Protein AF-A0A7S1NVX7-F1 (afdb_monomer_lite)

Structure (mmCIF, N/CA/C/O backbone):
data_AF-A0A7S1NVX7-F1
#
_entry.id   AF-A0A7S1NVX7-F1
#
loop_
_atom_site.group_PDB
_atom_site.id
_atom_site.type_symbol
_atom_site.label_atom_id
_atom_site.label_alt_id
_atom_site.label_comp_id
_atom_site.label_asym_id
_atom_site.label_entity_id
_atom_site.label_seq_id
_atom_site.pdbx_PDB_ins_code
_atom_site.Cartn_x
_atom_site.Cartn_y
_atom_site.Cartn_z
_atom_site.occupancy
_atom_site.B_iso_or_equiv
_atom_site.auth_seq_id
_atom_site.auth_comp_id
_atom_site.auth_asym_id
_atom_site.auth_atom_id
_atom_site.pdbx_PDB_model_num
ATOM 1 N N . PHE A 1 1 ? 73.538 -2.029 -28.242 1.00 39.50 1 PHE A N 1
ATOM 2 C CA . PHE A 1 1 ? 72.333 -2.112 -29.092 1.00 39.50 1 PHE A CA 1
ATOM 3 C C . PHE A 1 1 ? 71.232 -2.826 -28.317 1.00 39.50 1 PHE A C 1
ATOM 5 O O . PHE A 1 1 ? 71.130 -4.040 -28.372 1.00 39.50 1 PHE A O 1
ATOM 12 N N . PHE A 1 2 ? 70.475 -2.086 -27.506 1.00 36.28 2 PHE A N 1
ATOM 13 C CA . PHE A 1 2 ? 69.434 -2.628 -26.628 1.00 36.28 2 PHE A CA 1
ATOM 14 C C . PHE A 1 2 ? 68.197 -1.746 -26.801 1.00 36.28 2 PHE A C 1
ATOM 16 O O . PHE A 1 2 ? 68.213 -0.608 -26.344 1.00 36.28 2 PHE A O 1
ATOM 23 N N . ARG A 1 3 ? 67.194 -2.229 -27.544 1.00 43.47 3 ARG A N 1
ATOM 24 C CA . ARG A 1 3 ? 65.772 -1.816 -27.527 1.00 43.47 3 ARG A CA 1
ATOM 25 C C . ARG A 1 3 ? 65.090 -2.361 -28.779 1.00 43.47 3 ARG A C 1
ATOM 27 O O . ARG A 1 3 ? 65.251 -1.773 -29.836 1.00 43.47 3 ARG A O 1
ATOM 34 N N . MET A 1 4 ? 64.343 -3.457 -28.641 1.00 41.34 4 MET A N 1
ATOM 35 C CA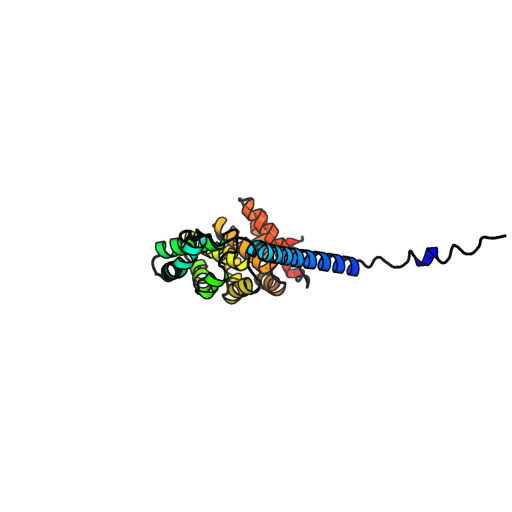 . MET A 1 4 ? 63.265 -3.880 -29.559 1.00 41.34 4 MET A CA 1
ATOM 36 C C . MET A 1 4 ? 62.444 -5.030 -28.932 1.00 41.34 4 MET A C 1
ATOM 38 O O . MET A 1 4 ? 62.220 -6.057 -29.551 1.00 41.34 4 MET A O 1
ATOM 42 N N . TYR A 1 5 ? 62.001 -4.873 -27.679 1.00 39.38 5 TYR A N 1
ATOM 43 C CA . TYR A 1 5 ? 61.084 -5.821 -27.017 1.00 39.38 5 TYR A CA 1
ATOM 44 C C . TYR A 1 5 ? 60.080 -5.098 -26.105 1.00 39.38 5 TYR A C 1
ATOM 46 O O . TYR A 1 5 ? 59.927 -5.444 -24.943 1.00 39.38 5 TYR A O 1
ATOM 54 N N . ASP A 1 6 ? 59.413 -4.044 -26.591 1.00 49.97 6 ASP A N 1
ATOM 55 C CA . ASP A 1 6 ? 58.436 -3.324 -25.749 1.00 49.97 6 ASP A CA 1
ATOM 56 C C . ASP A 1 6 ? 57.267 -2.695 -26.532 1.00 49.97 6 ASP A C 1
ATOM 58 O O . ASP A 1 6 ? 56.892 -1.541 -26.329 1.00 49.97 6 ASP A O 1
ATOM 62 N N . CYS A 1 7 ? 56.691 -3.437 -27.486 1.00 45.47 7 CYS A N 1
ATOM 63 C CA . CYS A 1 7 ? 55.489 -2.978 -28.204 1.00 45.47 7 CYS A CA 1
ATOM 64 C C . CYS A 1 7 ? 54.356 -4.022 -28.287 1.00 45.47 7 CYS A C 1
ATOM 66 O O . CYS A 1 7 ? 53.190 -3.647 -28.417 1.00 45.47 7 CYS A O 1
ATOM 68 N N . GLN A 1 8 ? 54.642 -5.324 -28.145 1.00 42.75 8 GLN A N 1
ATOM 69 C CA . GLN A 1 8 ? 53.600 -6.364 -28.188 1.00 42.75 8 GLN A CA 1
ATOM 70 C C . GLN A 1 8 ? 52.914 -6.627 -26.837 1.00 42.75 8 GLN A C 1
ATOM 72 O O . GLN A 1 8 ? 51.718 -6.923 -26.837 1.00 42.75 8 GLN A O 1
ATOM 77 N N . ASP A 1 9 ? 53.586 -6.421 -25.700 1.00 40.38 9 ASP A N 1
ATOM 78 C CA . ASP A 1 9 ? 52.966 -6.634 -24.381 1.00 40.38 9 ASP A CA 1
ATOM 79 C C . ASP A 1 9 ? 52.052 -5.482 -23.940 1.00 40.38 9 ASP A C 1
ATOM 81 O O . ASP A 1 9 ? 51.013 -5.714 -23.320 1.00 40.38 9 ASP A O 1
ATOM 85 N N . ARG A 1 10 ? 52.313 -4.246 -24.387 1.00 41.75 10 ARG A N 1
ATOM 86 C CA . ARG A 1 10 ? 51.413 -3.107 -24.117 1.00 41.75 10 ARG A CA 1
ATOM 87 C C . ARG A 1 10 ? 50.079 -3.191 -24.865 1.00 41.75 10 ARG A C 1
ATOM 89 O O . ARG A 1 10 ? 49.091 -2.604 -24.433 1.00 41.75 10 ARG A O 1
ATOM 96 N N . ARG A 1 11 ? 50.016 -3.947 -25.970 1.00 40.94 11 ARG A N 1
ATOM 97 C CA . ARG A 1 11 ? 48.783 -4.143 -26.757 1.00 40.94 11 ARG A CA 1
ATOM 98 C C . ARG A 1 11 ? 47.855 -5.220 -26.194 1.00 40.94 11 ARG A C 1
ATOM 100 O O . ARG A 1 11 ? 46.673 -5.209 -26.530 1.00 40.94 11 ARG A O 1
ATOM 107 N N . LYS A 1 12 ? 48.349 -6.114 -25.329 1.00 41.06 12 LYS A N 1
ATOM 108 C CA . LYS A 1 12 ? 47.518 -7.127 -24.653 1.00 41.06 12 LYS A CA 1
ATOM 109 C C . LYS A 1 12 ? 46.834 -6.593 -23.390 1.00 41.06 12 LYS A C 1
ATOM 111 O O . LYS A 1 12 ? 45.766 -7.082 -23.045 1.00 41.06 12 LYS A O 1
ATOM 116 N N . GLN A 1 13 ? 47.368 -5.540 -22.766 1.00 41.28 13 GLN A N 1
ATOM 117 C CA . GLN A 1 13 ? 46.755 -4.908 -21.586 1.00 41.28 13 GLN A CA 1
ATOM 118 C C . GLN A 1 13 ? 45.571 -3.977 -21.892 1.00 41.28 13 GLN A C 1
ATOM 120 O O . GLN A 1 13 ? 44.773 -3.708 -21.004 1.00 41.28 13 GLN A O 1
ATOM 125 N N . PHE A 1 14 ? 45.402 -3.530 -23.140 1.00 38.44 14 PHE A N 1
ATOM 126 C CA . PHE A 1 14 ? 44.298 -2.637 -23.532 1.00 38.44 14 PHE A CA 1
ATOM 127 C C . PHE A 1 14 ? 43.100 -3.350 -24.184 1.00 38.44 14 PHE A C 1
ATOM 129 O O . PHE A 1 14 ? 42.161 -2.694 -24.629 1.00 38.44 14 PHE A O 1
ATOM 136 N N . LYS A 1 15 ? 43.117 -4.689 -24.259 1.00 42.88 15 LYS A N 1
ATOM 137 C CA . LYS A 1 15 ? 42.098 -5.497 -24.954 1.00 42.88 15 LYS A CA 1
ATOM 138 C C . LYS A 1 15 ? 41.382 -6.533 -24.073 1.00 42.88 15 LYS A C 1
ATOM 140 O O . LYS A 1 15 ? 40.829 -7.487 -24.608 1.00 42.88 15 LYS A O 1
ATOM 145 N N . SER A 1 16 ? 41.307 -6.339 -22.755 1.00 46.06 16 SER A N 1
ATOM 146 C CA . SER A 1 16 ? 40.202 -6.932 -21.985 1.00 46.06 16 SER A CA 1
ATOM 147 C C . SER A 1 16 ? 39.094 -5.891 -21.888 1.00 46.06 16 SER A C 1
ATOM 149 O O . SER A 1 16 ? 39.212 -4.921 -21.138 1.00 46.06 16 SER A O 1
ATOM 151 N N . GLY A 1 17 ? 38.061 -6.043 -22.717 1.00 45.78 17 GLY A N 1
ATOM 152 C CA . GLY A 1 17 ? 36.891 -5.174 -22.683 1.00 45.78 17 GLY A CA 1
ATOM 153 C C . GLY A 1 17 ? 36.345 -5.094 -21.261 1.00 45.78 17 GLY A C 1
ATOM 154 O O . GLY A 1 17 ? 36.192 -6.109 -20.590 1.00 45.78 17 GLY A O 1
ATOM 155 N N . PHE A 1 18 ? 36.104 -3.872 -20.799 1.00 51.59 18 PHE A N 1
ATOM 156 C CA . PHE A 1 18 ? 35.423 -3.606 -19.544 1.00 51.59 18 PHE A CA 1
ATOM 157 C C . PHE A 1 18 ? 34.029 -4.243 -19.629 1.00 51.59 18 PHE A C 1
ATOM 159 O O . PHE A 1 18 ? 33.142 -3.695 -20.287 1.00 51.59 18 PHE A O 1
ATOM 166 N N . ASP A 1 19 ? 33.850 -5.430 -19.044 1.00 58.62 19 ASP A N 1
ATOM 167 C CA . ASP A 1 19 ? 32.570 -6.128 -19.081 1.00 58.62 19 ASP A CA 1
ATOM 168 C C . ASP A 1 19 ? 31.569 -5.338 -18.227 1.00 58.62 19 ASP A C 1
ATOM 170 O O . ASP A 1 19 ? 31.584 -5.331 -16.988 1.00 58.62 19 ASP A O 1
ATOM 174 N N . LEU A 1 20 ? 30.717 -4.582 -18.921 1.00 52.03 20 LEU A N 1
ATOM 175 C CA . LEU A 1 20 ? 29.682 -3.758 -18.315 1.00 52.03 20 LEU A CA 1
ATOM 176 C C . LEU A 1 20 ? 28.715 -4.607 -17.485 1.00 52.03 20 LEU A C 1
ATOM 178 O O . LEU A 1 20 ? 28.164 -4.085 -16.515 1.00 52.03 20 LEU A O 1
ATOM 182 N N . ASN A 1 21 ? 28.519 -5.886 -17.818 1.00 50.22 21 ASN A N 1
ATOM 183 C CA . ASN A 1 21 ? 27.640 -6.780 -17.071 1.00 50.22 21 ASN A CA 1
ATOM 184 C C . ASN A 1 21 ? 28.293 -7.244 -15.771 1.00 50.22 21 ASN A C 1
ATOM 186 O O . ASN A 1 21 ? 27.638 -7.210 -14.729 1.00 50.22 21 ASN A O 1
ATOM 190 N N . GLU A 1 22 ? 29.584 -7.571 -15.792 1.00 59.66 22 GLU A N 1
ATOM 191 C CA . GLU A 1 22 ? 30.335 -7.902 -14.577 1.00 59.66 22 GLU A CA 1
ATOM 192 C C . GLU A 1 22 ? 30.432 -6.684 -13.646 1.00 59.66 22 GLU A C 1
ATOM 194 O O . GLU A 1 22 ? 30.165 -6.774 -12.449 1.00 59.66 22 GLU A O 1
ATOM 199 N N . SER A 1 23 ? 30.677 -5.497 -14.205 1.00 52.06 23 SER A N 1
ATOM 200 C CA . SER A 1 23 ? 30.731 -4.236 -13.453 1.00 52.06 23 SER A CA 1
ATOM 201 C C . SER A 1 23 ? 29.373 -3.799 -12.889 1.00 52.06 23 SER A C 1
ATOM 203 O O . SER A 1 23 ? 29.316 -3.086 -11.884 1.00 52.06 23 SER A O 1
ATOM 205 N N . LYS A 1 24 ? 28.263 -4.176 -13.535 1.00 55.41 24 LYS A N 1
ATOM 206 C CA . LYS A 1 24 ? 26.897 -3.964 -13.022 1.00 55.41 24 LYS A CA 1
ATOM 207 C C . LYS A 1 24 ? 26.561 -4.977 -11.927 1.00 55.41 24 LYS A C 1
ATOM 209 O O . LYS A 1 24 ? 26.106 -4.564 -10.866 1.00 55.41 24 LYS A O 1
ATOM 214 N N . LYS A 1 25 ? 26.875 -6.259 -12.135 1.00 64.31 25 LYS A N 1
ATOM 215 C CA . LYS A 1 25 ? 26.700 -7.327 -11.139 1.00 64.31 25 LYS A CA 1
ATOM 216 C C . LYS A 1 25 ? 27.496 -7.036 -9.866 1.00 64.31 25 LYS A C 1
ATOM 218 O O . LYS A 1 25 ? 26.940 -7.046 -8.778 1.00 64.31 25 LYS A O 1
ATOM 223 N N . ARG A 1 26 ? 28.754 -6.608 -10.006 1.00 62.78 26 ARG A N 1
ATOM 224 C CA . ARG A 1 26 ? 29.610 -6.202 -8.883 1.00 62.78 26 ARG A CA 1
ATOM 225 C C . ARG A 1 26 ? 29.029 -5.018 -8.107 1.00 62.78 26 ARG A C 1
ATOM 227 O O . ARG A 1 26 ? 29.110 -5.001 -6.887 1.00 62.78 26 ARG A O 1
ATOM 234 N N . ARG A 1 27 ? 28.411 -4.042 -8.784 1.00 56.62 27 ARG A N 1
ATOM 235 C CA . ARG A 1 27 ? 27.731 -2.907 -8.127 1.00 56.62 27 ARG A CA 1
ATOM 236 C C . ARG A 1 27 ? 26.467 -3.335 -7.376 1.00 56.62 27 ARG A C 1
ATOM 238 O O . ARG A 1 27 ? 26.220 -2.827 -6.284 1.00 56.62 27 ARG A O 1
ATOM 245 N N . GLU A 1 28 ? 25.702 -4.271 -7.929 1.00 50.59 28 GLU A N 1
ATOM 246 C CA . GLU A 1 28 ? 24.525 -4.858 -7.275 1.00 50.59 28 GLU A CA 1
ATOM 247 C C . GLU A 1 28 ? 24.927 -5.683 -6.040 1.00 50.59 28 GLU A C 1
ATOM 249 O O . GLU A 1 28 ? 24.394 -5.447 -4.955 1.00 50.59 28 GLU A O 1
ATOM 254 N N . ASP A 1 29 ? 25.945 -6.538 -6.158 1.00 56.81 29 ASP A N 1
ATOM 255 C CA . ASP A 1 29 ? 26.477 -7.359 -5.062 1.00 56.81 29 ASP A CA 1
ATOM 256 C C . ASP A 1 29 ? 27.094 -6.497 -3.943 1.00 56.81 29 ASP A C 1
ATOM 258 O O . ASP A 1 29 ? 26.916 -6.767 -2.750 1.00 56.81 29 ASP A O 1
ATOM 262 N N . ILE A 1 30 ? 27.766 -5.395 -4.302 1.00 54.28 30 ILE A N 1
ATOM 263 C CA . ILE A 1 30 ? 28.258 -4.398 -3.339 1.00 54.28 30 ILE A CA 1
ATOM 264 C C . ILE A 1 30 ? 27.081 -3.719 -2.622 1.00 54.28 30 ILE A C 1
ATOM 266 O O . ILE A 1 30 ? 27.113 -3.562 -1.406 1.00 54.28 30 ILE A O 1
ATOM 270 N N . SER A 1 31 ? 26.006 -3.355 -3.326 1.00 46.31 31 SER A N 1
ATOM 271 C CA . SER A 1 31 ? 24.842 -2.714 -2.696 1.00 46.31 31 SER A CA 1
ATOM 272 C C . SER A 1 31 ? 24.103 -3.652 -1.734 1.00 46.31 31 SER A C 1
ATOM 274 O O . SER A 1 31 ? 23.724 -3.238 -0.635 1.00 46.31 31 SER A O 1
ATOM 276 N N . ILE A 1 32 ? 23.941 -4.923 -2.112 1.00 53.38 32 ILE A N 1
ATOM 277 C CA . ILE A 1 32 ? 23.306 -5.952 -1.278 1.00 53.38 32 ILE A CA 1
ATOM 278 C C . ILE A 1 32 ? 24.174 -6.243 -0.048 1.00 53.38 32 ILE A C 1
ATOM 280 O O . ILE A 1 32 ? 23.674 -6.195 1.077 1.00 53.38 32 ILE A O 1
ATOM 284 N N . SER A 1 33 ? 25.482 -6.451 -0.227 1.00 50.81 33 SER A N 1
ATOM 285 C CA . SER A 1 33 ? 26.400 -6.711 0.891 1.00 50.81 33 SER A CA 1
ATOM 286 C C . SER A 1 33 ? 26.500 -5.534 1.862 1.00 50.81 33 SER A C 1
ATOM 288 O O . SER A 1 33 ? 26.556 -5.757 3.069 1.00 50.81 33 SER A O 1
ATOM 290 N N . LEU A 1 34 ? 26.430 -4.287 1.385 1.00 40.16 34 LEU A N 1
ATOM 291 C CA . LEU A 1 34 ? 26.386 -3.103 2.248 1.00 40.16 34 LEU A CA 1
ATOM 292 C C . LEU A 1 34 ? 25.106 -3.042 3.095 1.00 40.16 34 LEU A C 1
ATOM 294 O O . LEU A 1 34 ? 25.167 -2.635 4.255 1.00 40.16 34 LEU A O 1
ATOM 298 N N . ARG A 1 35 ? 23.956 -3.472 2.559 1.00 58.12 35 ARG A N 1
ATOM 299 C CA . ARG A 1 35 ? 22.689 -3.530 3.313 1.00 58.12 35 ARG A CA 1
ATOM 300 C C . ARG A 1 35 ? 22.714 -4.634 4.368 1.00 58.12 35 ARG A C 1
ATOM 302 O O . ARG A 1 35 ? 22.336 -4.379 5.511 1.00 58.12 35 ARG A O 1
ATOM 309 N N . THR A 1 36 ? 23.223 -5.813 4.017 1.00 53.03 36 THR A N 1
ATOM 310 C CA . THR A 1 36 ? 23.405 -6.932 4.955 1.00 53.03 36 THR A CA 1
ATOM 311 C C . THR A 1 36 ? 24.409 -6.578 6.051 1.00 53.03 36 THR A C 1
ATOM 313 O O . THR A 1 36 ? 24.116 -6.756 7.228 1.00 53.03 36 THR A O 1
ATOM 316 N N . LYS A 1 37 ? 25.541 -5.959 5.696 1.00 56.84 37 LYS A N 1
ATOM 317 C CA . LYS A 1 37 ? 26.571 -5.539 6.655 1.00 56.84 37 LYS A CA 1
ATOM 318 C C . LYS A 1 37 ? 26.077 -4.439 7.595 1.00 56.84 37 LYS A C 1
ATOM 320 O O . LYS A 1 37 ? 26.275 -4.543 8.798 1.00 56.84 37 LYS A O 1
ATOM 325 N N . LYS A 1 38 ? 25.331 -3.445 7.091 1.00 61.81 38 LYS A N 1
ATOM 326 C CA . LYS A 1 38 ? 24.686 -2.425 7.939 1.00 61.81 38 LYS A CA 1
ATOM 327 C C . LYS A 1 38 ? 23.685 -3.052 8.921 1.00 61.81 38 LYS A C 1
ATOM 329 O O . LYS A 1 38 ? 23.562 -2.579 10.049 1.00 61.81 38 LYS A O 1
ATOM 334 N N . ARG A 1 39 ? 22.987 -4.121 8.514 1.00 57.34 39 ARG A N 1
ATOM 335 C CA . ARG A 1 39 ? 22.084 -4.900 9.379 1.00 57.34 39 ARG A CA 1
ATOM 336 C C . ARG A 1 39 ? 22.850 -5.664 10.463 1.00 57.34 39 ARG A C 1
ATOM 338 O O . ARG A 1 39 ? 22.462 -5.600 11.628 1.00 57.34 39 ARG A O 1
ATOM 345 N N . ASP A 1 40 ? 23.942 -6.328 10.099 1.00 51.41 40 ASP A N 1
ATOM 346 C CA . ASP A 1 40 ? 24.758 -7.123 11.023 1.00 51.41 40 ASP A CA 1
ATOM 347 C C . ASP A 1 40 ? 25.550 -6.249 12.009 1.00 51.41 40 ASP A C 1
ATOM 349 O O . ASP A 1 40 ? 25.633 -6.588 13.189 1.00 51.41 40 ASP A O 1
ATOM 353 N N . ASP A 1 41 ? 26.032 -5.079 11.583 1.00 52.44 41 ASP A N 1
ATOM 354 C CA . ASP A 1 41 ? 26.695 -4.100 12.454 1.00 52.44 41 ASP A CA 1
ATOM 355 C C . ASP A 1 41 ? 25.715 -3.527 13.498 1.00 52.44 41 ASP A C 1
ATOM 357 O O . ASP A 1 41 ? 26.069 -3.369 14.669 1.00 52.44 41 ASP A O 1
ATOM 361 N N . MET A 1 42 ? 24.448 -3.292 13.122 1.00 50.41 42 MET A N 1
ATOM 362 C CA . MET A 1 42 ? 23.392 -2.923 14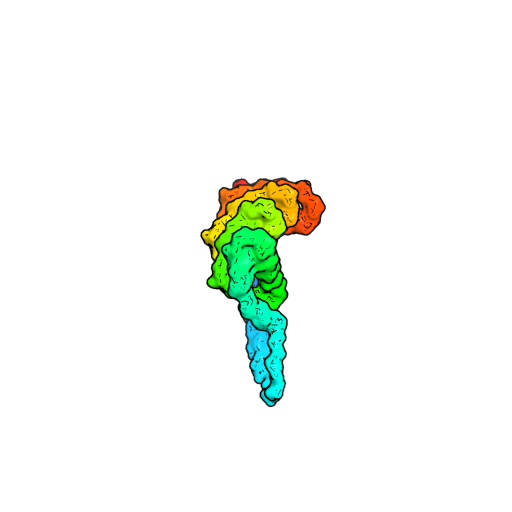.080 1.00 50.41 42 MET A CA 1
ATOM 363 C C . MET A 1 42 ? 23.096 -4.053 15.080 1.00 50.41 42 MET A C 1
ATOM 365 O O . MET A 1 42 ? 22.868 -3.783 16.262 1.00 50.41 42 MET A O 1
ATOM 369 N N . LEU A 1 43 ? 23.131 -5.316 14.640 1.00 44.72 43 LEU A N 1
ATOM 370 C CA . LEU A 1 43 ? 22.955 -6.489 15.507 1.00 44.72 43 LEU A CA 1
ATOM 371 C C . LEU A 1 43 ? 24.154 -6.701 16.448 1.00 44.72 43 LEU A C 1
ATOM 373 O O . LEU A 1 43 ? 23.961 -7.033 17.618 1.00 44.72 43 LEU A O 1
ATOM 377 N N . GLN A 1 44 ? 25.386 -6.468 15.986 1.00 50.84 44 GLN A N 1
ATOM 378 C CA . GLN A 1 44 ? 26.590 -6.545 16.820 1.00 50.84 44 GLN A CA 1
ATOM 379 C C . GLN A 1 44 ? 26.675 -5.401 17.831 1.00 50.84 44 GLN A C 1
ATOM 381 O O . GLN A 1 44 ? 27.088 -5.634 18.968 1.00 50.84 44 GLN A O 1
ATOM 386 N N . LYS A 1 45 ? 26.235 -4.192 17.465 1.00 50.75 45 LYS A N 1
ATOM 387 C CA . LYS A 1 45 ? 26.150 -3.059 18.395 1.00 50.75 45 LYS A CA 1
ATOM 388 C C . LYS A 1 45 ? 25.201 -3.365 19.562 1.00 50.75 45 LYS A C 1
ATOM 390 O O . LYS A 1 45 ? 25.595 -3.194 20.711 1.00 50.75 45 LYS A O 1
ATOM 395 N N . LYS A 1 46 ? 24.036 -3.970 19.288 1.00 50.03 46 LYS A N 1
ATOM 396 C CA . LYS A 1 46 ? 23.104 -4.459 20.327 1.00 50.03 46 LYS A CA 1
ATOM 397 C C . LYS A 1 46 ? 23.706 -5.544 21.232 1.00 50.03 46 LYS A C 1
ATOM 399 O O . LYS A 1 46 ? 23.436 -5.551 22.426 1.00 50.03 46 LYS A O 1
ATOM 404 N N . ARG A 1 47 ? 24.538 -6.449 20.696 1.00 49.34 47 ARG A N 1
ATOM 405 C CA . ARG A 1 47 ? 25.226 -7.482 21.502 1.00 49.34 47 ARG A CA 1
ATOM 406 C C . ARG A 1 47 ? 26.309 -6.901 22.415 1.00 49.34 47 ARG A C 1
ATOM 408 O O . ARG A 1 47 ? 26.524 -7.430 23.497 1.00 49.34 47 ARG A O 1
ATOM 415 N N . ARG A 1 48 ? 26.982 -5.826 21.990 1.00 41.09 48 ARG A N 1
ATOM 416 C CA . ARG A 1 48 ? 28.014 -5.141 22.789 1.00 41.09 48 ARG A CA 1
ATOM 417 C C . ARG A 1 48 ? 27.420 -4.261 23.888 1.00 41.09 48 ARG A C 1
ATOM 419 O O . ARG A 1 48 ? 27.982 -4.201 24.972 1.00 41.09 48 ARG A O 1
ATOM 426 N N . GLU A 1 49 ? 26.278 -3.629 23.632 1.00 42.78 49 GLU A N 1
ATOM 427 C CA . GLU A 1 49 ? 25.588 -2.772 24.609 1.00 42.78 49 GLU A CA 1
ATOM 428 C C . GLU A 1 49 ? 24.872 -3.573 25.721 1.00 42.78 49 GLU A C 1
ATOM 430 O O . GLU A 1 49 ? 24.565 -3.015 26.768 1.00 42.78 49 GLU A O 1
ATOM 435 N N . GLY A 1 50 ? 24.663 -4.885 25.546 1.00 41.47 50 GLY A N 1
ATOM 436 C CA . GLY A 1 50 ? 24.034 -5.764 26.543 1.00 41.47 50 GLY A CA 1
ATOM 437 C C . GLY A 1 50 ? 24.969 -6.400 27.585 1.00 41.47 50 GLY A C 1
ATOM 438 O O . GLY A 1 50 ? 24.496 -7.204 28.381 1.00 41.47 50 GLY A O 1
ATOM 439 N N . ALA A 1 51 ? 26.276 -6.102 27.581 1.00 41.19 51 ALA A N 1
ATOM 440 C CA . ALA A 1 51 ? 27.270 -6.872 28.347 1.00 41.19 51 ALA A CA 1
ATOM 441 C C . ALA A 1 51 ? 27.887 -6.170 29.575 1.00 41.19 51 ALA A C 1
ATOM 443 O O . ALA A 1 51 ? 28.702 -6.783 30.259 1.00 41.19 51 ALA A O 1
ATOM 444 N N . THR A 1 52 ? 27.519 -4.931 29.913 1.00 40.22 52 THR A N 1
ATOM 445 C CA . THR A 1 52 ? 28.077 -4.260 31.105 1.00 40.22 52 THR A CA 1
ATOM 446 C C . THR A 1 52 ? 27.084 -3.299 31.746 1.00 40.22 52 THR A C 1
ATOM 448 O O . THR A 1 52 ? 26.947 -2.164 31.295 1.00 40.22 52 THR A O 1
ATOM 451 N N . SER A 1 53 ? 26.436 -3.721 32.832 1.00 31.25 53 SER A N 1
ATOM 452 C CA . SER A 1 53 ? 25.994 -2.834 33.918 1.00 31.25 53 SER A CA 1
ATOM 453 C C . SER A 1 53 ? 25.793 -3.649 35.206 1.00 31.25 53 SER A C 1
ATOM 455 O O . SER A 1 53 ? 25.233 -4.744 35.134 1.00 31.25 53 SER A O 1
ATOM 457 N N . PRO A 1 54 ? 26.276 -3.171 36.369 1.00 35.12 54 PRO A N 1
ATOM 458 C CA . PRO A 1 54 ? 26.151 -3.882 37.633 1.00 35.12 54 PRO A CA 1
ATOM 459 C C . PRO A 1 54 ? 24.732 -3.794 38.206 1.00 35.12 54 PRO A C 1
ATOM 461 O O . PRO A 1 54 ? 23.998 -2.833 37.986 1.00 35.12 54 PRO A O 1
ATOM 464 N N . ILE A 1 55 ? 24.378 -4.834 38.958 1.00 40.28 55 ILE A N 1
ATOM 465 C CA . ILE A 1 55 ? 23.095 -5.050 39.628 1.00 40.28 55 ILE A CA 1
ATOM 466 C C . ILE A 1 55 ? 22.889 -3.987 40.719 1.00 40.28 55 ILE A C 1
ATOM 468 O O . ILE A 1 55 ? 23.624 -3.965 41.704 1.00 40.28 55 ILE A O 1
ATOM 472 N N . ILE A 1 56 ? 21.854 -3.155 40.577 1.00 31.94 56 ILE A N 1
ATOM 473 C CA . ILE A 1 56 ? 21.241 -2.384 41.671 1.00 31.94 56 ILE A CA 1
ATOM 474 C C . ILE A 1 56 ? 19.726 -2.633 41.593 1.00 31.94 56 ILE A C 1
ATOM 476 O O . ILE A 1 56 ? 19.152 -2.466 40.515 1.00 31.94 56 ILE A O 1
ATOM 480 N N . PRO A 1 57 ? 19.050 -3.054 42.679 1.00 41.28 57 PRO A N 1
ATOM 481 C CA . PRO A 1 57 ? 17.617 -3.295 42.650 1.00 41.28 57 PRO A CA 1
ATOM 482 C C . PRO A 1 57 ? 16.891 -1.956 42.786 1.00 41.28 57 PRO A C 1
ATOM 484 O O . PRO A 1 57 ? 16.874 -1.334 43.848 1.00 41.28 57 PRO A O 1
ATOM 487 N N . THR A 1 58 ? 16.299 -1.476 41.700 1.00 31.77 58 THR A N 1
ATOM 488 C CA . THR A 1 58 ? 15.401 -0.319 41.728 1.00 31.77 58 THR A CA 1
ATOM 489 C C . THR A 1 58 ? 14.217 -0.613 40.815 1.00 31.77 58 THR A C 1
ATOM 491 O O . THR A 1 58 ? 14.374 -1.231 39.769 1.00 31.77 58 THR A O 1
ATOM 494 N N . GLN A 1 59 ? 13.036 -0.256 41.316 1.00 33.97 59 GLN A N 1
ATOM 495 C CA . GLN A 1 59 ? 11.676 -0.514 40.830 1.00 33.97 59 GLN A CA 1
ATOM 496 C C . GLN A 1 59 ? 11.516 -0.622 39.301 1.00 33.97 59 GLN A C 1
ATOM 498 O O . GLN A 1 59 ? 12.209 0.089 38.572 1.00 33.97 59 GLN A O 1
ATOM 503 N N . PRO A 1 60 ? 10.567 -1.441 38.799 1.00 39.12 60 PRO A N 1
ATOM 504 C CA . PRO A 1 60 ? 10.374 -1.621 37.365 1.00 39.12 60 PRO A CA 1
ATOM 505 C C . PRO A 1 60 ? 9.982 -0.290 36.713 1.00 39.12 60 PRO A C 1
ATOM 507 O O . PRO A 1 60 ? 8.834 0.149 36.789 1.00 39.12 60 PRO A O 1
ATOM 510 N N . GLN A 1 61 ? 10.947 0.356 36.060 1.00 36.22 61 GLN A N 1
ATOM 511 C CA . GLN A 1 61 ? 10.675 1.399 35.084 1.00 36.22 61 GLN A CA 1
ATOM 512 C C . GLN A 1 61 ? 10.106 0.722 33.844 1.00 36.22 61 GLN A C 1
ATOM 514 O O . GLN A 1 61 ? 10.841 0.255 32.978 1.00 36.22 61 GLN A O 1
ATOM 519 N N . VAL A 1 62 ? 8.779 0.635 33.799 1.00 36.41 62 VAL A N 1
ATOM 520 C CA . VAL A 1 62 ? 8.038 0.178 32.626 1.00 36.41 62 VAL A CA 1
ATOM 521 C C . VAL A 1 62 ? 8.343 1.149 31.492 1.00 36.41 62 VAL A C 1
ATOM 523 O O . VAL A 1 62 ? 8.021 2.339 31.570 1.00 36.41 62 VAL A O 1
ATOM 526 N N . THR A 1 63 ? 8.996 0.665 30.443 1.00 41.56 63 THR A N 1
ATOM 527 C CA . THR A 1 63 ? 9.212 1.481 29.249 1.00 41.56 63 THR A CA 1
ATOM 528 C C . THR A 1 63 ? 7.855 1.778 28.589 1.00 41.56 63 THR A C 1
ATOM 530 O O . THR A 1 63 ? 6.967 0.920 28.605 1.00 41.56 63 THR A O 1
ATOM 533 N N . PRO A 1 64 ? 7.644 2.953 27.959 1.00 45.75 64 PRO A N 1
ATOM 534 C CA . PRO A 1 64 ? 6.371 3.266 27.307 1.00 45.75 64 PRO A CA 1
ATOM 535 C C . PRO A 1 64 ? 5.936 2.220 26.270 1.00 45.75 64 PRO A C 1
ATOM 537 O O . PRO A 1 64 ? 4.745 2.074 26.046 1.00 45.75 64 PRO A O 1
ATOM 540 N N . LEU A 1 65 ? 6.867 1.464 25.669 1.00 44.91 65 LEU A N 1
ATOM 541 C CA . LEU A 1 65 ? 6.565 0.398 24.704 1.00 44.91 65 LEU A CA 1
ATOM 542 C C . LEU A 1 65 ? 6.050 -0.907 25.344 1.00 44.91 65 LEU A C 1
ATOM 544 O O . LEU A 1 65 ? 5.234 -1.601 24.732 1.00 44.91 65 LEU A O 1
ATOM 548 N N . GLU A 1 66 ? 6.488 -1.251 26.558 1.00 44.75 66 GLU A N 1
ATOM 549 C CA . GLU A 1 66 ? 6.034 -2.467 27.257 1.00 44.75 66 GLU A CA 1
ATOM 550 C C . GLU A 1 66 ? 4.569 -2.350 27.690 1.00 44.75 66 GLU A C 1
ATOM 552 O O . GLU A 1 66 ? 3.808 -3.310 27.573 1.00 44.75 66 GLU A O 1
ATOM 557 N N . CYS A 1 67 ? 4.140 -1.145 28.078 1.00 46.03 67 CYS A N 1
ATOM 558 C CA . CYS A 1 67 ? 2.747 -0.856 28.417 1.00 46.03 67 CYS A CA 1
ATOM 559 C C . CYS A 1 67 ? 1.797 -1.045 27.215 1.00 46.03 67 CYS A C 1
ATOM 561 O O . CYS A 1 67 ? 0.672 -1.517 27.379 1.00 46.03 67 CYS A O 1
ATOM 563 N N . VAL A 1 68 ? 2.246 -0.752 25.985 1.00 52.53 68 VAL A N 1
ATOM 564 C CA . VAL A 1 68 ? 1.378 -0.857 24.796 1.00 52.53 68 VAL A CA 1
ATOM 565 C C . VAL A 1 68 ? 1.333 -2.273 24.207 1.00 52.53 68 VAL A C 1
ATOM 567 O O . VAL A 1 68 ? 0.338 -2.658 23.599 1.00 52.53 68 VAL A O 1
ATOM 570 N N . SER A 1 69 ? 2.340 -3.113 24.452 1.00 52.81 69 SER A N 1
ATOM 571 C CA . SER A 1 69 ? 2.253 -4.534 24.068 1.00 52.81 69 SER A CA 1
ATOM 572 C C . SER A 1 69 ? 1.197 -5.288 24.892 1.00 52.81 69 SER A C 1
ATOM 574 O O . SER A 1 69 ? 0.530 -6.179 24.368 1.00 52.81 69 SER A O 1
ATOM 576 N N . GLY A 1 70 ? 0.969 -4.878 26.147 1.00 59.78 70 GLY A N 1
ATOM 577 C CA . GLY A 1 70 ? -0.106 -5.403 26.998 1.00 59.78 70 GLY A CA 1
ATOM 578 C C . GLY A 1 70 ? -1.521 -4.961 26.598 1.00 59.78 70 GLY A C 1
ATOM 579 O O . GLY A 1 70 ? -2.491 -5.576 27.036 1.00 59.78 70 GLY A O 1
ATOM 580 N N . SER A 1 71 ? -1.667 -3.935 25.748 1.00 81.50 71 SER A N 1
ATOM 581 C CA . SER A 1 71 ? -2.976 -3.409 25.329 1.00 81.50 71 SER A CA 1
ATOM 582 C C . SER A 1 71 ? -3.484 -3.980 24.002 1.00 81.50 71 SER A C 1
ATOM 584 O O . SER A 1 71 ? -4.658 -3.796 23.674 1.00 81.50 71 SER A O 1
ATOM 586 N N . LEU A 1 72 ? -2.656 -4.725 23.257 1.00 90.88 72 LEU A N 1
ATOM 587 C CA . LEU A 1 72 ? -3.043 -5.298 21.964 1.00 90.88 72 LEU A CA 1
ATOM 588 C C . LEU A 1 72 ? -4.325 -6.154 22.034 1.00 90.88 72 LEU A C 1
ATOM 590 O O . LEU A 1 72 ? -5.180 -5.955 21.175 1.00 90.88 72 LEU A O 1
ATOM 594 N N . PRO A 1 73 ? -4.559 -7.017 23.048 1.00 93.25 73 PRO A N 1
ATOM 595 C CA . PRO A 1 73 ? -5.820 -7.757 23.160 1.00 93.25 73 PRO A CA 1
ATOM 596 C C . PRO A 1 73 ? -7.062 -6.855 23.238 1.00 93.25 73 PRO A C 1
ATOM 598 O O . PRO A 1 73 ? -8.086 -7.148 22.621 1.00 93.25 73 PRO A O 1
ATOM 601 N N . HIS A 1 74 ? -6.968 -5.726 23.947 1.00 93.06 74 HIS A N 1
ATOM 602 C CA . HIS A 1 74 ? -8.058 -4.754 24.035 1.00 93.06 74 HIS A CA 1
ATOM 603 C C . HIS A 1 74 ? -8.292 -4.046 22.692 1.00 93.06 74 HIS A C 1
ATOM 605 O O . HIS A 1 74 ? -9.433 -3.891 22.260 1.00 93.06 74 HIS A O 1
ATOM 611 N N . LEU A 1 75 ? -7.219 -3.688 21.982 1.00 95.94 75 LEU A N 1
ATOM 612 C CA . LEU A 1 75 ? -7.315 -3.105 20.639 1.00 95.94 75 LEU A CA 1
ATOM 613 C C . LEU A 1 75 ? -7.921 -4.091 19.632 1.00 95.94 75 LEU A C 1
ATOM 615 O O . LEU A 1 75 ? -8.750 -3.700 18.812 1.00 95.94 75 LEU A O 1
ATOM 619 N N . MET A 1 76 ? -7.570 -5.375 19.734 1.00 97.06 76 MET A N 1
ATOM 620 C CA . MET A 1 76 ? -8.171 -6.433 18.923 1.00 97.06 76 MET A CA 1
ATOM 621 C C . MET A 1 76 ? -9.669 -6.576 19.187 1.00 97.06 76 MET A C 1
ATOM 623 O O . MET A 1 76 ? -10.441 -6.758 18.248 1.00 97.06 76 MET A O 1
ATOM 627 N N . HIS A 1 77 ? -10.104 -6.448 20.442 1.00 95.50 77 HIS A N 1
ATOM 628 C CA . HIS A 1 77 ? -11.529 -6.394 20.758 1.00 95.50 77 HIS A CA 1
ATOM 629 C C . HIS A 1 77 ? -12.203 -5.179 20.100 1.00 95.50 77 HIS A C 1
ATOM 631 O O . HIS A 1 77 ? -13.256 -5.324 19.482 1.00 95.50 77 HIS A O 1
ATOM 637 N N . GLY A 1 78 ? -11.557 -4.009 20.142 1.00 96.38 78 GLY A N 1
ATOM 638 C CA . GLY A 1 78 ? -12.054 -2.783 19.514 1.00 96.38 78 GLY A CA 1
ATOM 639 C C . GLY A 1 78 ? -12.247 -2.892 17.996 1.00 96.38 78 GLY A C 1
ATOM 640 O O . GLY A 1 78 ? -13.307 -2.526 17.492 1.00 96.38 78 GLY A O 1
ATOM 641 N N . ILE A 1 79 ? -11.277 -3.447 17.256 1.00 97.44 79 ILE A N 1
ATOM 642 C CA . ILE A 1 79 ? -11.412 -3.601 15.792 1.00 97.44 79 ILE A CA 1
ATOM 643 C C . ILE A 1 79 ? -12.402 -4.703 15.380 1.00 97.44 79 ILE A C 1
ATOM 645 O O . ILE A 1 79 ? -12.922 -4.669 14.264 1.00 97.44 79 ILE A O 1
ATOM 649 N N . ASN A 1 80 ? -12.678 -5.670 16.259 1.00 97.12 80 ASN A N 1
ATOM 650 C CA . ASN A 1 80 ? -13.649 -6.742 16.016 1.00 97.12 80 ASN A CA 1
ATOM 651 C C . ASN A 1 80 ? -15.077 -6.388 16.468 1.00 97.12 80 ASN A C 1
ATOM 653 O O . ASN A 1 80 ? -16.014 -7.129 16.168 1.00 97.12 80 ASN A O 1
ATOM 657 N N . GLY A 1 81 ? -15.257 -5.267 17.174 1.00 93.88 81 GLY A N 1
ATOM 658 C CA . GLY A 1 81 ? -16.570 -4.741 17.540 1.00 93.88 81 GLY A CA 1
ATOM 659 C C . GLY A 1 81 ? -17.382 -4.277 16.325 1.00 93.88 81 GLY A C 1
ATOM 660 O O . GLY A 1 81 ? -16.890 -4.256 15.200 1.00 93.88 81 GLY A O 1
ATOM 661 N N . GLN A 1 82 ? -18.637 -3.883 16.552 1.00 93.31 82 GLN A N 1
ATOM 662 C CA . GLN A 1 82 ? -19.536 -3.356 15.507 1.00 93.31 82 GLN A CA 1
ATOM 663 C C . GLN A 1 82 ? -19.579 -1.820 15.471 1.00 93.31 82 GLN A C 1
ATOM 665 O O . GLN A 1 82 ? -19.980 -1.236 14.469 1.00 93.31 82 GLN A O 1
ATOM 670 N N . ASP A 1 83 ? -19.164 -1.161 16.556 1.00 96.19 83 ASP A N 1
ATOM 671 C CA . ASP A 1 83 ? -19.167 0.297 16.654 1.00 96.19 83 ASP A CA 1
ATOM 672 C C . ASP A 1 83 ? -18.008 0.919 15.859 1.00 96.19 83 ASP A C 1
ATOM 674 O O . ASP A 1 83 ? -16.835 0.672 16.146 1.00 96.19 83 ASP A O 1
ATOM 678 N N . ILE A 1 84 ? -18.343 1.768 14.882 1.00 96.88 84 ILE A N 1
ATOM 679 C CA . ILE A 1 84 ? -17.374 2.432 13.995 1.00 96.88 84 ILE A CA 1
ATOM 680 C C . ILE A 1 84 ? -16.405 3.314 14.789 1.00 96.88 84 ILE A C 1
ATOM 682 O O . ILE A 1 84 ? -15.226 3.390 14.443 1.00 96.88 84 ILE A O 1
ATOM 686 N N . SER A 1 85 ? -16.868 3.965 15.859 1.00 96.56 85 SER A N 1
ATOM 687 C CA . SER A 1 85 ? -16.019 4.848 16.671 1.00 96.56 85 SER A CA 1
ATOM 688 C C . SER A 1 85 ? -14.928 4.047 17.384 1.00 96.56 85 SER A C 1
ATOM 690 O O . SER A 1 85 ? -13.747 4.391 17.316 1.00 96.56 85 SER A O 1
ATO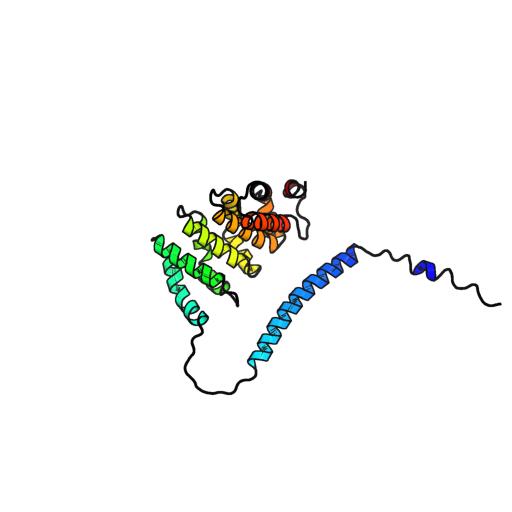M 692 N N . SER A 1 86 ? -15.305 2.926 17.994 1.00 96.06 86 SER A N 1
ATOM 693 C CA . SER A 1 86 ? -14.395 1.987 18.651 1.00 96.06 86 SER A CA 1
ATOM 694 C C . SER A 1 86 ? -13.426 1.347 17.657 1.00 96.06 86 SER A C 1
ATOM 696 O O . SER A 1 86 ? -12.222 1.294 17.920 1.00 96.06 86 SER A O 1
ATOM 698 N N . GLN A 1 87 ? -13.918 0.934 16.484 1.00 98.44 87 GLN A N 1
ATOM 699 C CA . GLN A 1 87 ? -13.079 0.417 15.400 1.00 98.44 87 GLN A CA 1
ATOM 700 C C . GLN A 1 87 ? -12.047 1.456 14.945 1.00 98.44 87 GLN A C 1
ATOM 702 O O . GLN A 1 87 ? -10.876 1.116 14.766 1.00 98.44 87 GLN A O 1
ATOM 707 N N . LEU A 1 88 ? -12.453 2.720 14.789 1.00 98.12 88 LEU A N 1
ATOM 708 C CA . LEU A 1 88 ? -11.572 3.813 14.382 1.00 98.12 88 LEU A CA 1
ATOM 709 C C . LEU A 1 88 ? -10.486 4.073 15.426 1.00 98.12 88 LEU A C 1
ATOM 711 O O . LEU A 1 88 ? -9.308 4.083 15.076 1.00 98.12 88 LEU A O 1
ATOM 715 N N . ILE A 1 89 ? -10.856 4.216 16.700 1.00 97.25 89 ILE A N 1
ATOM 716 C CA . ILE A 1 89 ? -9.905 4.462 17.796 1.00 97.25 89 ILE A CA 1
ATOM 717 C C . ILE A 1 89 ? -8.898 3.312 17.912 1.00 97.25 89 ILE A C 1
ATOM 719 O O . ILE A 1 89 ? -7.689 3.543 18.038 1.00 97.25 89 ILE A O 1
ATOM 723 N N . ALA A 1 90 ? -9.369 2.067 17.838 1.00 98.00 90 ALA A N 1
ATOM 724 C CA . ALA A 1 90 ? -8.498 0.904 17.912 1.00 98.00 90 ALA A CA 1
ATOM 725 C C . ALA A 1 90 ? -7.560 0.820 16.695 1.00 98.00 90 ALA A C 1
ATOM 727 O O . ALA A 1 90 ? -6.350 0.661 16.869 1.00 98.00 90 ALA A O 1
ATOM 728 N N . THR A 1 91 ? -8.076 1.027 15.478 1.00 98.38 91 THR A N 1
ATOM 729 C CA . THR A 1 91 ? -7.276 1.028 14.238 1.00 98.38 91 THR A CA 1
ATOM 730 C C . THR A 1 91 ? -6.224 2.136 14.261 1.00 98.38 91 THR A C 1
ATOM 732 O O . THR A 1 91 ? -5.051 1.875 13.997 1.00 98.38 91 THR A O 1
ATOM 735 N N . GLN A 1 92 ? -6.596 3.347 14.684 1.00 97.56 92 GLN A N 1
ATOM 736 C CA . GLN A 1 92 ? -5.676 4.470 14.882 1.00 97.56 92 GLN A CA 1
ATOM 737 C C . GLN A 1 92 ? -4.558 4.140 15.865 1.00 97.56 92 GLN A C 1
ATOM 739 O O . GLN A 1 92 ? -3.409 4.543 15.659 1.00 97.56 92 GLN A O 1
ATOM 744 N N . THR A 1 93 ? -4.884 3.440 16.948 1.00 96.50 93 THR A N 1
ATOM 745 C CA . THR A 1 93 ? -3.915 3.089 17.988 1.00 96.50 93 THR A CA 1
ATOM 746 C C . THR A 1 93 ? -2.961 2.003 17.499 1.00 96.50 93 THR A C 1
ATOM 748 O O . THR A 1 93 ? -1.749 2.146 17.661 1.00 96.50 93 THR A O 1
ATOM 751 N N . ILE A 1 94 ? -3.466 0.976 16.807 1.00 96.94 94 ILE A N 1
ATOM 752 C CA . ILE A 1 94 ? -2.620 -0.047 16.174 1.00 96.94 94 ILE A CA 1
ATOM 753 C C . ILE A 1 94 ? -1.718 0.586 15.109 1.00 96.94 94 ILE A C 1
ATOM 755 O O . ILE A 1 94 ? -0.521 0.316 15.065 1.00 96.94 94 ILE A O 1
ATOM 759 N N . ARG A 1 95 ? -2.242 1.499 14.292 1.00 96.88 95 ARG A N 1
ATOM 760 C CA . ARG A 1 95 ? -1.440 2.213 13.296 1.00 96.88 95 ARG A CA 1
ATOM 761 C C . ARG A 1 95 ? -0.334 3.048 13.952 1.00 96.88 95 ARG A C 1
ATOM 763 O O . ARG A 1 95 ? 0.791 3.008 13.464 1.00 96.88 95 ARG A O 1
ATOM 770 N N . LYS A 1 96 ? -0.595 3.724 15.085 1.00 94.25 96 LYS A N 1
ATOM 771 C CA . LYS A 1 96 ? 0.445 4.433 15.875 1.00 94.25 96 LYS A CA 1
ATOM 772 C C . LYS A 1 96 ? 1.539 3.483 16.354 1.00 94.25 96 LYS A C 1
ATOM 774 O O . LYS A 1 96 ? 2.711 3.830 16.258 1.00 94.25 96 LYS A O 1
ATOM 779 N N . LEU A 1 97 ? 1.164 2.295 16.827 1.00 93.19 97 LEU A N 1
ATOM 780 C CA . LEU A 1 97 ? 2.120 1.265 17.241 1.00 93.19 97 LEU A CA 1
ATOM 781 C C . LEU A 1 97 ? 3.023 0.818 16.095 1.00 93.19 97 LEU A C 1
ATOM 783 O O . LEU A 1 97 ? 4.233 0.685 16.270 1.00 93.19 97 LEU A O 1
ATOM 787 N N . LEU A 1 98 ? 2.437 0.623 14.915 1.00 92.88 98 LEU A N 1
ATOM 788 C CA . LEU A 1 98 ? 3.159 0.227 13.709 1.00 92.88 98 LEU A CA 1
ATOM 789 C C . LEU A 1 98 ? 4.079 1.337 13.170 1.00 92.88 98 LEU A C 1
ATOM 791 O O . LEU A 1 98 ? 5.033 1.033 12.464 1.00 92.88 98 LEU A O 1
ATOM 795 N N . SER A 1 99 ? 3.826 2.604 13.513 1.00 89.75 99 SER A N 1
ATOM 796 C CA . SER A 1 99 ? 4.659 3.758 13.137 1.00 89.75 99 SER A CA 1
ATOM 797 C C . SER A 1 99 ? 5.841 4.022 14.082 1.00 89.75 99 SER A C 1
ATOM 799 O O . SER A 1 99 ? 6.537 5.016 13.903 1.00 89.75 99 SER A O 1
ATOM 801 N N . ALA A 1 100 ? 6.067 3.191 15.103 1.00 84.56 100 ALA A N 1
ATOM 802 C CA . ALA A 1 100 ? 7.146 3.414 16.062 1.00 84.56 100 ALA A CA 1
ATOM 803 C C . ALA A 1 100 ? 8.542 3.309 15.412 1.00 84.56 100 ALA A C 1
ATOM 805 O O . ALA A 1 100 ? 8.861 2.314 14.761 1.00 84.56 100 ALA A O 1
ATOM 806 N N . ASP A 1 101 ? 9.414 4.290 15.676 1.00 70.75 101 ASP A N 1
ATOM 807 C CA . ASP A 1 101 ? 10.757 4.388 15.073 1.00 70.75 101 ASP A CA 1
ATOM 808 C C . ASP A 1 101 ? 11.681 3.202 15.395 1.00 70.75 101 ASP A C 1
ATOM 810 O O . ASP A 1 101 ? 12.634 2.914 14.667 1.00 70.75 101 ASP A O 1
ATOM 814 N N . ARG A 1 102 ? 11.454 2.526 16.527 1.00 79.06 102 ARG A N 1
ATOM 815 C CA . ARG A 1 102 ? 12.322 1.452 17.018 1.00 79.06 102 ARG A CA 1
ATOM 816 C C . ARG A 1 102 ? 11.531 0.166 17.189 1.00 79.06 102 ARG A C 1
ATOM 818 O O . ARG A 1 102 ? 10.868 -0.024 18.199 1.00 79.06 102 ARG A O 1
ATOM 825 N N . ASN A 1 103 ? 11.713 -0.738 16.227 1.00 81.75 103 ASN A N 1
ATOM 826 C CA . ASN A 1 103 ? 11.221 -2.116 16.261 1.00 81.75 103 ASN A CA 1
ATOM 827 C C . ASN A 1 103 ? 9.692 -2.210 16.457 1.00 81.75 103 ASN A C 1
ATOM 829 O O . ASN A 1 103 ? 9.247 -2.714 17.492 1.00 81.75 103 ASN A O 1
ATOM 833 N N . PRO A 1 104 ? 8.894 -1.722 15.485 1.00 89.50 104 PRO A N 1
ATOM 834 C CA . PRO A 1 104 ? 7.441 -1.797 15.565 1.00 89.50 104 PRO A CA 1
ATOM 835 C C . PRO A 1 104 ? 6.984 -3.260 15.715 1.00 89.50 104 PRO A C 1
ATOM 837 O O . PRO A 1 104 ? 7.571 -4.151 15.091 1.00 89.50 104 PRO A O 1
ATOM 840 N N . PRO A 1 105 ? 5.935 -3.536 16.511 1.00 94.19 105 PRO A N 1
ATOM 841 C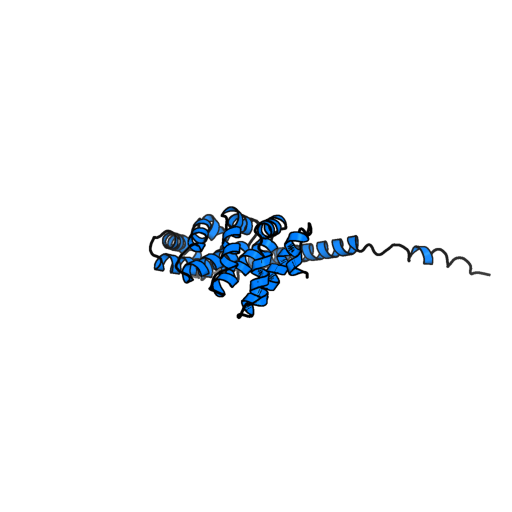 CA . PRO A 1 105 ? 5.477 -4.892 16.815 1.00 94.19 105 PRO A CA 1
ATOM 842 C C . PRO A 1 105 ? 4.639 -5.489 15.666 1.00 94.19 105 PRO A C 1
ATOM 844 O O . PRO A 1 105 ? 3.526 -5.967 15.879 1.00 94.19 105 PRO A O 1
ATOM 847 N N . ILE A 1 106 ? 5.158 -5.447 14.432 1.00 95.44 106 ILE A N 1
ATOM 848 C CA . ILE A 1 106 ? 4.462 -5.899 13.211 1.00 95.44 106 ILE A CA 1
ATOM 849 C C . ILE A 1 106 ? 4.036 -7.364 13.348 1.00 95.44 106 ILE A C 1
ATOM 851 O O . ILE A 1 106 ? 2.878 -7.700 13.117 1.00 95.44 106 ILE A O 1
ATOM 855 N N . GLU A 1 107 ? 4.957 -8.215 13.799 1.00 95.75 107 GLU A N 1
ATOM 856 C CA . GLU A 1 107 ? 4.723 -9.647 13.992 1.00 95.75 107 GLU A CA 1
ATOM 857 C C . GLU A 1 107 ? 3.591 -9.911 14.998 1.00 95.75 107 GLU A C 1
ATOM 859 O O . GLU A 1 107 ? 2.724 -10.747 14.764 1.00 95.75 107 GLU A O 1
ATOM 864 N N . ASN A 1 108 ? 3.543 -9.157 16.101 1.00 95.62 108 ASN A N 1
ATOM 865 C CA . ASN A 1 108 ? 2.483 -9.289 17.100 1.00 95.62 108 ASN A CA 1
ATOM 866 C C . ASN A 1 108 ? 1.117 -8.884 16.533 1.00 95.62 108 ASN A C 1
ATOM 868 O O . ASN A 1 108 ? 0.129 -9.562 16.797 1.00 95.62 108 ASN A O 1
ATOM 872 N N . VAL A 1 109 ? 1.057 -7.808 15.744 1.00 97.50 109 VAL A N 1
ATOM 873 C CA . VAL A 1 109 ? -0.184 -7.336 15.107 1.00 97.50 109 VAL A CA 1
ATOM 874 C C . VAL A 1 109 ? -0.689 -8.332 14.058 1.00 97.50 109 VAL A C 1
ATOM 876 O O . VAL A 1 109 ? -1.893 -8.589 13.988 1.00 97.50 109 VAL A O 1
ATOM 879 N N . ILE A 1 110 ? 0.215 -8.931 13.276 1.00 97.81 110 ILE A N 1
ATOM 880 C CA . ILE A 1 110 ? -0.122 -10.004 12.331 1.00 97.81 110 ILE A CA 1
ATOM 881 C C . ILE A 1 110 ? -0.666 -11.222 13.080 1.00 97.81 110 ILE A C 1
ATOM 883 O O . ILE A 1 110 ? -1.773 -11.668 12.783 1.00 97.81 110 ILE A O 1
ATOM 887 N N . ASN A 1 111 ? 0.065 -11.718 14.082 1.00 96.94 111 ASN A N 1
ATOM 888 C CA . ASN A 1 111 ? -0.312 -12.915 14.840 1.00 96.94 111 ASN A CA 1
ATOM 889 C C . ASN A 1 111 ? -1.597 -12.727 15.655 1.00 96.94 111 ASN A C 1
ATOM 891 O O . ASN A 1 111 ? -2.315 -13.690 15.909 1.00 96.94 111 ASN A O 1
ATOM 895 N N . ALA A 1 112 ? -1.926 -11.489 16.022 1.00 96.56 112 ALA A N 1
ATOM 896 C CA . ALA A 1 112 ? -3.197 -11.152 16.649 1.00 96.56 112 ALA A CA 1
ATOM 897 C C . ALA A 1 112 ? -4.393 -11.183 15.674 1.00 96.56 112 ALA A C 1
ATOM 899 O O . ALA A 1 112 ? -5.533 -11.097 16.119 1.00 96.56 112 ALA A O 1
ATOM 900 N N . GLY A 1 113 ? -4.168 -11.314 14.361 1.00 97.38 113 GLY A N 1
ATOM 901 C CA . GLY A 1 113 ? -5.228 -11.416 13.354 1.00 97.38 113 GLY A CA 1
ATOM 902 C C . GLY A 1 113 ? -5.779 -10.070 12.877 1.00 97.38 113 GLY A C 1
ATOM 903 O O . GLY A 1 113 ? -6.919 -10.000 12.419 1.00 97.38 113 GLY A O 1
ATOM 904 N N . ALA A 1 114 ? -5.003 -8.985 12.973 1.00 98.31 114 ALA A N 1
ATOM 905 C CA . ALA A 1 114 ? -5.480 -7.654 12.588 1.00 98.31 114 ALA A CA 1
ATOM 906 C C . ALA A 1 114 ? -5.621 -7.465 11.063 1.00 98.31 114 ALA A C 1
ATOM 908 O O . ALA A 1 114 ? -6.484 -6.711 10.612 1.00 98.31 114 ALA A O 1
ATOM 909 N N . VAL A 1 115 ? -4.805 -8.161 10.258 1.00 98.69 115 VAL A N 1
ATOM 910 C CA . VAL A 1 115 ? -4.742 -7.971 8.794 1.00 98.69 115 VAL A CA 1
ATOM 911 C C . VAL A 1 115 ? -6.093 -8.207 8.099 1.00 98.69 115 VAL A C 1
ATOM 913 O O . VAL A 1 115 ? -6.546 -7.278 7.428 1.00 98.69 115 VAL A O 1
ATOM 916 N N . PRO A 1 116 ? -6.800 -9.346 8.278 1.00 98.56 116 PRO A N 1
ATOM 917 C CA . PRO A 1 116 ? -8.127 -9.540 7.684 1.00 98.56 116 PRO A CA 1
ATOM 918 C C . PRO A 1 116 ? -9.119 -8.420 8.021 1.00 98.56 116 PRO A C 1
ATOM 920 O O . PRO A 1 116 ? -9.949 -8.038 7.194 1.00 98.56 116 PRO A O 1
ATOM 923 N N . ARG A 1 117 ? -9.030 -7.867 9.237 1.00 98.56 117 ARG A N 1
ATOM 924 C CA . ARG A 1 117 ? -9.913 -6.791 9.682 1.00 98.56 117 ARG A CA 1
ATOM 925 C C . ARG A 1 117 ? -9.589 -5.472 8.989 1.00 98.56 117 ARG A C 1
ATOM 927 O O . ARG A 1 117 ? -10.508 -4.802 8.525 1.00 98.56 117 ARG A O 1
ATOM 934 N N . PHE A 1 118 ? -8.309 -5.136 8.842 1.00 98.81 118 PHE A N 1
ATOM 935 C CA . PHE A 1 118 ? -7.897 -3.960 8.074 1.00 98.81 118 PHE A CA 1
ATOM 936 C C . PHE A 1 118 ? -8.295 -4.067 6.603 1.00 98.81 118 PHE A C 1
ATOM 938 O O . PHE A 1 118 ? -8.798 -3.092 6.057 1.00 98.81 118 PHE A O 1
ATOM 945 N N . ILE A 1 119 ? -8.175 -5.251 5.992 1.00 98.62 119 ILE A N 1
ATOM 946 C CA . ILE A 1 119 ? -8.659 -5.499 4.625 1.00 98.62 119 ILE A CA 1
ATOM 947 C C . ILE A 1 119 ? -10.154 -5.209 4.510 1.00 98.62 119 ILE A C 1
ATOM 949 O O . ILE A 1 119 ? -10.575 -4.507 3.595 1.00 98.62 119 ILE A O 1
ATOM 953 N N . HIS A 1 120 ? -10.957 -5.684 5.462 1.00 98.38 120 HIS A N 1
ATOM 954 C CA . HIS A 1 120 ? -12.382 -5.369 5.483 1.00 98.38 120 HIS A CA 1
ATOM 955 C C . HIS A 1 120 ? -12.643 -3.861 5.651 1.00 98.38 120 HIS A C 1
ATOM 957 O O . HIS A 1 120 ? -13.514 -3.308 4.982 1.00 98.38 120 HIS A O 1
ATOM 963 N N . PHE A 1 121 ? -11.879 -3.170 6.502 1.00 98.69 121 PHE A N 1
ATOM 964 C CA . PHE A 1 121 ? -12.010 -1.723 6.699 1.00 98.69 121 PHE A CA 1
ATOM 965 C C . PHE A 1 121 ? -11.634 -0.886 5.474 1.00 98.69 121 PHE A C 1
ATOM 967 O O . PHE A 1 121 ? -12.137 0.230 5.349 1.00 98.69 121 PHE A O 1
ATOM 974 N N . LEU A 1 122 ? -10.847 -1.416 4.532 1.00 98.19 122 LEU A N 1
ATOM 975 C CA . LEU A 1 122 ? -10.620 -0.745 3.249 1.00 98.19 122 LEU A CA 1
ATOM 976 C C . LEU A 1 122 ? -11.914 -0.567 2.436 1.00 98.19 122 LEU A C 1
ATOM 978 O O . LEU A 1 122 ? -11.968 0.317 1.587 1.00 98.19 122 LEU A O 1
ATOM 982 N N . GLY A 1 123 ? -12.952 -1.370 2.690 1.00 95.31 123 GLY A N 1
ATOM 983 C CA . GLY A 1 123 ? -14.283 -1.226 2.089 1.00 95.31 123 GLY A CA 1
ATOM 984 C C . GLY A 1 123 ? -15.264 -0.383 2.911 1.00 95.31 123 GLY A C 1
ATOM 985 O O . GLY A 1 123 ? -16.445 -0.330 2.574 1.00 95.31 123 GLY A O 1
ATOM 986 N N . SER A 1 124 ? -14.817 0.238 4.007 1.00 96.00 124 SER A N 1
ATOM 987 C CA . SER A 1 124 ? -15.682 1.039 4.877 1.00 96.00 124 SER A CA 1
ATOM 988 C C . SER A 1 124 ? -16.177 2.308 4.179 1.00 96.00 124 SER A C 1
ATOM 990 O O . SER A 1 124 ? -15.418 2.990 3.495 1.00 96.00 124 SER A O 1
ATOM 992 N N . SER A 1 125 ? -17.435 2.680 4.428 1.00 95.44 125 SER A N 1
ATOM 993 C CA . SER A 1 125 ? -17.979 3.991 4.046 1.00 95.44 125 SER A CA 1
ATOM 994 C C . SER A 1 125 ? -17.438 5.135 4.913 1.00 95.44 125 SER A C 1
ATOM 996 O O . SER A 1 125 ? -17.569 6.304 4.553 1.00 95.44 125 SER A O 1
ATOM 998 N N . ASN A 1 126 ? -16.816 4.824 6.056 1.00 97.38 126 ASN A N 1
ATOM 999 C CA . ASN A 1 126 ? -16.151 5.810 6.896 1.00 97.38 126 ASN A CA 1
ATOM 1000 C C . ASN A 1 126 ? -14.725 6.062 6.380 1.00 97.38 126 ASN A C 1
ATOM 1002 O O . ASN A 1 126 ? -13.829 5.240 6.579 1.00 97.38 126 ASN A O 1
ATOM 1006 N N . ALA A 1 127 ? -14.515 7.225 5.758 1.00 97.19 127 ALA A N 1
ATOM 1007 C CA . ALA A 1 127 ? -13.240 7.595 5.140 1.00 97.19 127 ALA A CA 1
ATOM 1008 C C . ALA A 1 127 ? -12.057 7.604 6.127 1.00 97.19 127 ALA A C 1
ATOM 1010 O O . ALA A 1 127 ? -10.958 7.196 5.762 1.00 97.19 127 ALA A O 1
ATOM 1011 N N . ASN A 1 128 ? -12.270 8.008 7.386 1.00 98.00 128 ASN A N 1
ATOM 1012 C CA . ASN A 1 128 ? -11.207 8.006 8.398 1.00 98.00 128 ASN A CA 1
ATOM 1013 C C . ASN A 1 128 ? -10.787 6.578 8.764 1.00 98.00 128 ASN A C 1
ATOM 1015 O O . ASN A 1 128 ? -9.599 6.295 8.893 1.00 98.00 128 ASN A O 1
ATOM 1019 N N . LEU A 1 129 ? -11.748 5.660 8.903 1.00 98.56 129 LEU A N 1
ATOM 1020 C CA . LEU A 1 129 ? -11.455 4.253 9.177 1.00 98.56 129 LEU A CA 1
ATOM 1021 C C . LEU A 1 129 ? -10.745 3.591 7.991 1.00 98.56 129 LEU A C 1
ATOM 1023 O O . LEU A 1 129 ? -9.764 2.878 8.191 1.00 98.56 129 LEU A O 1
ATOM 1027 N N . GLN A 1 130 ? -11.203 3.870 6.768 1.00 98.62 130 GLN A N 1
ATOM 1028 C CA . GLN A 1 130 ? -10.557 3.408 5.538 1.00 98.62 130 GLN A CA 1
ATOM 1029 C C . GLN A 1 130 ? -9.106 3.908 5.448 1.00 98.62 130 GLN A C 1
ATOM 1031 O O . GLN A 1 130 ? -8.201 3.119 5.174 1.00 98.62 130 GLN A O 1
ATOM 1036 N N . LEU A 1 131 ? -8.875 5.193 5.735 1.00 98.44 131 LEU A N 1
ATOM 1037 C CA . LEU A 1 131 ? -7.550 5.812 5.739 1.00 98.44 131 LEU A CA 1
ATOM 1038 C C . LEU A 1 131 ? -6.608 5.154 6.758 1.00 98.44 131 LEU A C 1
ATOM 1040 O O . LEU A 1 131 ? -5.487 4.779 6.418 1.00 98.44 131 LEU A O 1
ATOM 1044 N N . GLU A 1 132 ? -7.056 4.988 8.001 1.00 98.62 132 GLU A N 1
ATOM 1045 C CA . GLU A 1 132 ? -6.234 4.415 9.074 1.00 98.62 132 GLU A CA 1
ATOM 1046 C C . GLU A 1 132 ? -5.927 2.933 8.833 1.00 98.62 132 GLU A C 1
ATOM 1048 O O . GLU A 1 132 ? -4.815 2.482 9.114 1.00 98.62 132 GLU A O 1
ATOM 1053 N N . ALA A 1 133 ? -6.870 2.183 8.257 1.00 98.81 133 ALA A N 1
ATOM 1054 C CA . ALA A 1 133 ? -6.652 0.796 7.855 1.00 98.81 133 ALA A CA 1
ATOM 1055 C C . ALA A 1 133 ? -5.642 0.682 6.703 1.00 98.81 133 ALA A C 1
ATOM 1057 O O . ALA A 1 133 ? -4.735 -0.152 6.762 1.00 98.81 133 ALA A O 1
ATOM 1058 N N . ALA A 1 134 ? -5.752 1.546 5.687 1.00 98.69 134 ALA A N 1
ATOM 1059 C CA . ALA A 1 134 ? -4.784 1.617 4.594 1.00 98.69 134 ALA A CA 1
ATOM 1060 C C . ALA A 1 134 ? -3.379 1.926 5.122 1.00 98.69 134 ALA A C 1
ATOM 1062 O O . ALA A 1 134 ? -2.423 1.231 4.782 1.00 98.69 134 ALA A O 1
ATOM 1063 N N . TRP A 1 135 ? -3.261 2.901 6.023 1.00 98.44 135 TRP A N 1
ATOM 1064 C CA . TRP A 1 135 ? -1.981 3.268 6.623 1.00 98.44 135 TRP A CA 1
ATOM 1065 C C . TRP A 1 135 ? -1.400 2.140 7.494 1.00 98.44 135 TRP A C 1
ATOM 1067 O O . TRP A 1 135 ? -0.206 1.842 7.414 1.00 98.44 135 TRP A O 1
ATOM 1077 N N . ALA A 1 136 ? -2.229 1.448 8.282 1.00 98.62 136 ALA A N 1
ATOM 1078 C CA . ALA A 1 136 ? -1.787 0.286 9.053 1.00 98.62 136 ALA A CA 1
ATOM 1079 C C . ALA A 1 136 ? -1.204 -0.811 8.144 1.00 98.62 136 ALA A C 1
ATOM 1081 O O . ALA A 1 136 ? -0.107 -1.304 8.404 1.00 98.62 136 ALA A O 1
ATOM 1082 N N . LEU A 1 137 ? -1.889 -1.148 7.047 1.00 98.75 137 LEU A N 1
ATOM 1083 C CA . LEU A 1 137 ? -1.421 -2.141 6.074 1.00 98.75 137 LEU A CA 1
ATOM 1084 C C . LEU A 1 137 ? -0.133 -1.703 5.363 1.00 98.75 137 LEU A C 1
ATOM 1086 O O . LEU A 1 137 ? 0.765 -2.525 5.182 1.00 98.75 137 LEU A O 1
ATOM 1090 N N . THR A 1 138 ? 0.004 -0.419 5.026 1.00 97.75 138 THR A N 1
ATOM 1091 C CA . THR A 1 138 ? 1.238 0.145 4.455 1.00 97.75 138 THR A CA 1
ATOM 1092 C C . THR A 1 138 ? 2.428 -0.005 5.404 1.00 97.75 138 THR A C 1
ATOM 1094 O O . THR A 1 138 ? 3.517 -0.367 4.954 1.00 97.75 138 THR A O 1
ATOM 1097 N N . ASN A 1 139 ? 2.226 0.207 6.710 1.00 97.88 139 ASN A N 1
ATOM 1098 C CA . ASN A 1 139 ? 3.270 0.008 7.722 1.00 97.88 139 ASN A CA 1
ATOM 1099 C C . ASN A 1 139 ? 3.613 -1.475 7.930 1.00 97.88 139 ASN A C 1
ATOM 1101 O O . ASN A 1 139 ? 4.760 -1.799 8.213 1.00 97.88 139 ASN A O 1
ATOM 1105 N N . ILE A 1 140 ? 2.654 -2.391 7.773 1.00 97.81 140 ILE A N 1
ATOM 1106 C CA . ILE A 1 140 ? 2.940 -3.834 7.809 1.00 97.81 140 ILE A CA 1
ATOM 1107 C C . ILE A 1 140 ? 3.767 -4.240 6.579 1.00 97.81 140 ILE A C 1
ATOM 1109 O O . ILE A 1 140 ? 4.776 -4.932 6.710 1.00 97.81 140 ILE A O 1
ATOM 1113 N N . ALA A 1 141 ? 3.392 -3.757 5.391 1.00 96.81 141 ALA A N 1
ATOM 1114 C CA . ALA A 1 141 ? 4.091 -4.040 4.136 1.00 96.81 141 ALA A CA 1
ATOM 1115 C C . ALA A 1 141 ? 5.494 -3.405 4.038 1.00 96.81 141 ALA A C 1
ATOM 1117 O O . ALA A 1 141 ? 6.246 -3.738 3.129 1.00 96.81 141 ALA A O 1
ATOM 1118 N N . SER A 1 142 ? 5.871 -2.495 4.943 1.00 95.12 142 SER A N 1
ATOM 1119 C CA . SER A 1 142 ? 7.237 -1.947 5.009 1.00 95.12 142 SER A CA 1
ATOM 1120 C C . SER A 1 142 ? 8.203 -2.809 5.836 1.00 95.12 142 SER A C 1
ATOM 1122 O O . SER A 1 142 ? 9.393 -2.494 5.913 1.00 95.12 142 SER A O 1
ATOM 1124 N N . GLY A 1 143 ? 7.694 -3.877 6.465 1.00 94.94 143 GLY A N 1
ATOM 1125 C CA . GLY A 1 143 ? 8.458 -4.816 7.277 1.00 94.94 143 GLY A CA 1
ATOM 1126 C C . GLY A 1 143 ? 9.302 -5.792 6.450 1.00 94.94 143 GLY A C 1
ATOM 1127 O O . GLY A 1 143 ? 10.039 -5.425 5.538 1.00 94.94 143 GLY A O 1
ATOM 1128 N N . THR A 1 144 ? 9.249 -7.070 6.815 1.00 96.69 144 THR A N 1
ATOM 1129 C CA . THR A 1 144 ? 9.949 -8.138 6.086 1.00 96.69 144 THR A CA 1
ATOM 1130 C C . THR A 1 144 ? 9.154 -8.601 4.860 1.00 96.69 144 THR A C 1
ATOM 1132 O O . THR A 1 144 ? 7.958 -8.330 4.739 1.00 96.69 144 THR A O 1
ATOM 1135 N N . SER A 1 145 ? 9.779 -9.376 3.968 1.00 97.31 145 SER A N 1
ATOM 1136 C CA . SER A 1 145 ? 9.068 -10.000 2.841 1.00 97.31 145 SER A CA 1
ATOM 1137 C C . SER A 1 145 ? 7.949 -10.942 3.296 1.00 97.31 145 SER A C 1
ATOM 1139 O O . SER A 1 145 ? 6.949 -11.090 2.601 1.00 97.31 145 SER A O 1
ATOM 1141 N N . GLU A 1 146 ? 8.074 -11.528 4.491 1.00 97.81 146 GLU A N 1
ATOM 1142 C CA . GLU A 1 146 ? 7.015 -12.329 5.107 1.00 97.81 146 GLU A CA 1
ATOM 1143 C C . GLU A 1 146 ? 5.826 -11.458 5.542 1.00 97.81 146 GLU A C 1
ATOM 1145 O O . GLU A 1 146 ? 4.678 -11.787 5.258 1.00 97.81 146 GLU A O 1
ATOM 1150 N N . HIS A 1 147 ? 6.081 -10.285 6.128 1.00 98.00 147 HIS A N 1
ATOM 1151 C CA . HIS A 1 147 ? 5.024 -9.317 6.460 1.00 98.00 147 HIS A CA 1
ATOM 1152 C C . HIS A 1 147 ? 4.299 -8.818 5.209 1.00 98.00 147 HIS A C 1
ATOM 1154 O O . HIS A 1 147 ? 3.069 -8.774 5.173 1.00 98.00 147 HIS A O 1
ATOM 1160 N N . THR A 1 148 ? 5.059 -8.514 4.156 1.00 98.12 148 THR A N 1
ATOM 1161 C CA . THR A 1 148 ? 4.512 -8.130 2.847 1.00 98.12 148 THR A CA 1
ATOM 1162 C C . THR A 1 148 ? 3.665 -9.253 2.254 1.00 98.12 148 THR A C 1
ATOM 1164 O O . THR A 1 148 ? 2.558 -9.001 1.779 1.00 98.12 148 THR A O 1
ATOM 1167 N N . ARG A 1 149 ? 4.141 -10.504 2.331 1.00 98.56 149 ARG A N 1
ATOM 1168 C CA . ARG A 1 149 ? 3.402 -11.686 1.875 1.00 98.56 149 ARG A CA 1
ATOM 1169 C C . ARG A 1 149 ? 2.043 -11.793 2.546 1.00 98.56 149 ARG A C 1
ATOM 1171 O O . ARG A 1 149 ? 1.055 -11.953 1.842 1.00 98.56 149 ARG A O 1
ATOM 1178 N N . VAL A 1 150 ? 1.971 -11.637 3.868 1.00 98.69 150 VAL A N 1
ATOM 1179 C CA . VAL A 1 150 ? 0.695 -11.691 4.599 1.00 98.69 150 VAL A CA 1
ATOM 1180 C C . VAL A 1 150 ? -0.298 -10.655 4.060 1.00 98.69 150 VAL A C 1
ATOM 1182 O O . VAL A 1 150 ? -1.461 -10.988 3.843 1.00 98.69 150 VAL A O 1
ATOM 1185 N N . VAL A 1 151 ? 0.139 -9.421 3.795 1.00 98.62 151 VAL A N 1
ATOM 1186 C CA . VAL A 1 151 ? -0.724 -8.364 3.228 1.00 98.62 151 VAL A CA 1
ATOM 1187 C C . VAL A 1 151 ? -1.212 -8.729 1.819 1.00 98.62 151 VAL A C 1
ATOM 1189 O O . VAL A 1 151 ? -2.388 -8.541 1.499 1.00 98.62 151 VAL A O 1
ATOM 1192 N N . VAL A 1 152 ? -0.331 -9.283 0.982 1.00 98.69 152 VAL A N 1
ATOM 1193 C CA . VAL A 1 152 ? -0.665 -9.714 -0.386 1.00 98.69 152 VAL A CA 1
ATOM 1194 C C . VAL A 1 152 ? -1.625 -10.907 -0.384 1.00 98.69 152 VAL A C 1
ATOM 1196 O O . VAL A 1 152 ? -2.630 -10.864 -1.094 1.00 98.69 152 VAL A O 1
ATOM 1199 N N . ASP A 1 153 ? -1.357 -11.928 0.432 1.00 98.56 153 ASP A N 1
ATOM 1200 C CA . ASP A 1 153 ? -2.146 -13.164 0.528 1.00 98.56 153 ASP A CA 1
ATOM 1201 C C . ASP A 1 153 ? -3.577 -12.891 1.033 1.00 98.56 153 ASP A C 1
ATOM 1203 O O . ASP A 1 153 ? -4.509 -13.601 0.663 1.00 98.56 153 ASP A O 1
ATOM 1207 N N . HIS A 1 154 ? -3.786 -11.819 1.808 1.00 98.62 154 HIS A N 1
ATOM 1208 C CA . HIS A 1 154 ? -5.120 -11.363 2.227 1.00 98.62 154 HIS A CA 1
ATOM 1209 C C . HIS A 1 154 ? -5.824 -10.446 1.206 1.00 98.62 154 HIS A C 1
ATOM 1211 O O . HIS A 1 154 ? -6.895 -9.913 1.494 1.00 98.62 154 HIS A O 1
ATOM 1217 N N . GLY A 1 155 ? -5.257 -10.250 0.013 1.00 98.38 155 GLY A N 1
ATOM 1218 C CA . GLY A 1 155 ? -5.932 -9.564 -1.091 1.00 98.38 155 GLY A CA 1
ATOM 1219 C C . GLY A 1 155 ? -5.841 -8.036 -1.074 1.00 98.38 155 GLY A C 1
ATOM 1220 O O . GLY A 1 155 ? -6.659 -7.377 -1.713 1.00 98.38 155 GLY A O 1
ATOM 1221 N N . ALA A 1 156 ? -4.848 -7.445 -0.399 1.00 98.62 156 ALA A N 1
ATOM 1222 C CA . ALA A 1 156 ? -4.711 -5.985 -0.333 1.00 98.62 156 ALA A CA 1
ATOM 1223 C C . ALA A 1 156 ? -4.471 -5.321 -1.700 1.00 98.62 156 ALA A C 1
ATOM 1225 O O . ALA A 1 156 ? -4.947 -4.217 -1.941 1.00 98.62 156 ALA A O 1
ATOM 1226 N N . VAL A 1 157 ? -3.724 -5.979 -2.596 1.00 98.81 157 VAL A N 1
ATOM 1227 C CA . VAL A 1 157 ? -3.251 -5.384 -3.862 1.00 98.81 157 VAL A CA 1
ATOM 1228 C C . VAL A 1 157 ? -4.396 -4.885 -4.756 1.00 98.81 157 VAL A C 1
ATOM 1230 O O . VAL A 1 157 ? -4.388 -3.696 -5.072 1.00 98.81 157 VAL A O 1
ATOM 1233 N N . PRO A 1 158 ? -5.398 -5.702 -5.146 1.00 98.75 158 PRO A N 1
ATOM 1234 C CA . PRO A 1 158 ? -6.510 -5.213 -5.967 1.00 98.75 158 PRO A CA 1
ATOM 1235 C C . PRO A 1 158 ? -7.303 -4.091 -5.285 1.00 98.75 158 PRO A C 1
ATOM 1237 O O . PRO A 1 158 ? -7.752 -3.164 -5.956 1.00 98.75 158 PRO A O 1
ATOM 1240 N N . ILE A 1 159 ? -7.431 -4.122 -3.954 1.00 98.75 159 ILE A N 1
ATOM 1241 C CA . ILE A 1 159 ? -8.126 -3.066 -3.212 1.00 98.75 159 ILE A CA 1
ATOM 1242 C C . ILE A 1 159 ? -7.326 -1.764 -3.268 1.00 98.75 159 ILE A C 1
ATOM 1244 O O . ILE A 1 159 ? -7.890 -0.725 -3.597 1.00 98.75 159 ILE A O 1
ATOM 1248 N N . PHE A 1 160 ? -6.013 -1.802 -3.027 1.00 98.81 160 PHE A N 1
ATOM 1249 C CA . PHE A 1 160 ? -5.175 -0.612 -3.154 1.00 98.81 160 PHE A CA 1
ATOM 1250 C C . PHE A 1 160 ? -5.175 -0.043 -4.574 1.00 98.81 160 PHE A C 1
ATOM 1252 O O . PHE A 1 160 ? -5.240 1.174 -4.716 1.00 98.81 160 PHE A O 1
ATOM 1259 N N . VAL A 1 161 ? -5.163 -0.886 -5.614 1.00 98.81 161 VAL A N 1
ATOM 1260 C CA . VAL A 1 161 ? -5.287 -0.421 -7.008 1.00 98.81 161 VAL A CA 1
ATOM 1261 C C . VAL A 1 161 ? -6.599 0.344 -7.208 1.00 98.81 161 VAL A C 1
ATOM 1263 O O . VAL A 1 161 ? -6.580 1.439 -7.768 1.00 98.81 161 VAL A O 1
ATOM 1266 N N . ASN A 1 162 ? -7.718 -0.163 -6.683 1.00 98.56 162 ASN A N 1
ATOM 1267 C CA . ASN A 1 162 ? -9.002 0.541 -6.743 1.00 98.56 162 ASN A CA 1
ATOM 1268 C C . ASN A 1 162 ? -8.981 1.866 -5.959 1.00 98.56 162 ASN A C 1
ATOM 1270 O O . ASN A 1 162 ? -9.508 2.874 -6.434 1.00 98.56 162 ASN A O 1
ATOM 1274 N N . LEU A 1 163 ? -8.333 1.897 -4.789 1.00 98.56 163 LEU A N 1
ATOM 1275 C CA . LEU A 1 163 ? -8.223 3.096 -3.948 1.00 98.56 163 LEU A CA 1
ATOM 1276 C C . LEU A 1 163 ? -7.401 4.227 -4.588 1.00 98.56 163 LEU A C 1
ATOM 1278 O O . LEU A 1 163 ? -7.551 5.377 -4.175 1.00 98.56 163 LEU A O 1
ATOM 1282 N N . LEU A 1 164 ? -6.613 3.959 -5.636 1.00 98.62 164 LEU A N 1
ATOM 1283 C CA . LEU A 1 164 ? -5.972 5.013 -6.437 1.00 98.62 164 LEU A CA 1
ATOM 1284 C C . LEU A 1 164 ? -6.989 5.937 -7.128 1.00 98.62 164 LEU A C 1
ATOM 1286 O O . LEU A 1 164 ? -6.655 7.068 -7.466 1.00 98.62 164 LEU A O 1
ATOM 1290 N N . SER A 1 165 ? -8.234 5.488 -7.307 1.00 97.62 165 SER A N 1
ATOM 1291 C CA . SER A 1 165 ? -9.330 6.302 -7.856 1.00 97.62 165 SER A CA 1
ATOM 1292 C C . SER A 1 165 ? -10.218 6.929 -6.772 1.00 97.62 165 SER A C 1
ATOM 1294 O O . SER A 1 165 ? -11.300 7.426 -7.077 1.00 97.62 165 SER A O 1
ATOM 1296 N N . SER A 1 166 ? -9.798 6.890 -5.500 1.00 97.50 166 SER A N 1
ATOM 1297 C CA . SER A 1 166 ? -10.540 7.514 -4.400 1.00 97.50 166 SER A CA 1
ATOM 1298 C C . SER A 1 166 ? -10.658 9.032 -4.599 1.00 97.50 166 SER A C 1
ATOM 1300 O O . SER A 1 166 ? -9.685 9.662 -5.010 1.00 97.50 166 SER A O 1
ATOM 1302 N N . PRO A 1 167 ? -11.800 9.654 -4.248 1.00 95.75 167 PRO A N 1
ATOM 1303 C CA . PRO A 1 167 ? -11.923 11.112 -4.238 1.00 95.75 167 PRO A CA 1
ATOM 1304 C C . PRO A 1 167 ? -11.075 11.784 -3.142 1.00 95.75 167 PRO A C 1
ATOM 1306 O O . PRO A 1 167 ? -10.927 13.003 -3.144 1.00 95.75 167 PRO A O 1
ATOM 1309 N N . SER A 1 168 ? -10.542 11.018 -2.182 1.00 97.31 168 SER A N 1
ATOM 1310 C CA . SER A 1 168 ? -9.672 11.525 -1.119 1.00 97.31 168 SER A CA 1
ATOM 1311 C C . SER A 1 168 ? -8.202 11.305 -1.466 1.00 97.31 168 SER A C 1
ATOM 1313 O O . SER A 1 168 ? -7.729 10.166 -1.487 1.00 97.31 168 SER A O 1
ATOM 1315 N N . GLU A 1 169 ? -7.456 12.400 -1.638 1.00 97.69 169 GLU A N 1
ATOM 1316 C CA . GLU A 1 169 ? -6.006 12.337 -1.862 1.00 97.69 169 GLU A CA 1
ATOM 1317 C C . GLU A 1 169 ? -5.248 11.693 -0.690 1.00 97.69 169 GLU A C 1
ATOM 1319 O O . GLU A 1 169 ? -4.206 11.088 -0.910 1.00 97.69 169 GLU A O 1
ATOM 1324 N N . ASP A 1 170 ? -5.756 11.771 0.547 1.00 97.62 170 ASP A N 1
ATOM 1325 C CA . ASP A 1 170 ? -5.122 11.097 1.694 1.00 97.62 170 ASP A CA 1
ATOM 1326 C C . ASP A 1 170 ? -5.212 9.571 1.568 1.00 97.62 170 ASP A C 1
ATOM 1328 O O . ASP A 1 170 ? -4.241 8.858 1.825 1.00 97.62 170 ASP A O 1
ATOM 1332 N N . ILE A 1 171 ? -6.360 9.059 1.115 1.00 98.38 171 ILE A N 1
ATOM 1333 C CA . ILE A 1 171 ? -6.551 7.626 0.856 1.00 98.38 171 ILE A CA 1
ATOM 1334 C C . ILE A 1 171 ? -5.727 7.185 -0.357 1.00 98.38 171 ILE A C 1
ATOM 1336 O O . ILE A 1 171 ? -5.076 6.138 -0.296 1.00 98.38 171 ILE A O 1
ATOM 1340 N N . GLN A 1 172 ? -5.701 7.987 -1.429 1.00 98.56 172 GLN A N 1
ATOM 1341 C CA . GLN A 1 172 ? -4.815 7.738 -2.570 1.00 98.56 172 GLN A CA 1
ATOM 1342 C C . GLN A 1 172 ? -3.354 7.668 -2.116 1.00 98.56 172 GLN A C 1
ATOM 1344 O O . GLN A 1 172 ? -2.646 6.744 -2.506 1.00 98.56 172 GLN A O 1
ATOM 1349 N N . GLU A 1 173 ? -2.906 8.584 -1.255 1.00 98.06 173 GLU A N 1
ATOM 1350 C CA . GLU A 1 173 ? -1.522 8.627 -0.777 1.00 98.06 173 GLU A CA 1
ATOM 1351 C C . GLU A 1 173 ? -1.139 7.352 -0.022 1.00 98.06 173 GLU A C 1
ATOM 1353 O O . GLU A 1 173 ? -0.075 6.783 -0.287 1.00 98.06 173 GLU A O 1
ATOM 1358 N N . GLN A 1 174 ? -2.021 6.840 0.842 1.00 98.44 174 GLN A N 1
ATOM 1359 C CA . GLN A 1 174 ? -1.770 5.572 1.532 1.00 98.44 174 GLN A CA 1
ATOM 1360 C C . GLN A 1 174 ? -1.780 4.373 0.581 1.00 98.44 174 GLN A C 1
ATOM 1362 O O . GLN A 1 174 ? -0.931 3.491 0.717 1.00 98.44 174 GLN A O 1
ATOM 1367 N N . ALA A 1 175 ? -2.685 4.345 -0.400 1.00 98.75 175 ALA A N 1
ATOM 1368 C CA . ALA A 1 175 ? -2.743 3.276 -1.396 1.00 98.75 175 ALA A CA 1
ATOM 1369 C C . ALA A 1 175 ? -1.493 3.252 -2.291 1.00 98.75 175 ALA A C 1
ATOM 1371 O O . ALA A 1 175 ? -0.897 2.195 -2.506 1.00 98.75 175 ALA A O 1
ATOM 1372 N N . VAL A 1 176 ? -1.051 4.423 -2.757 1.00 98.69 176 VAL A N 1
ATOM 1373 C CA . VAL A 1 176 ? 0.191 4.603 -3.517 1.00 98.69 176 VAL A CA 1
ATOM 1374 C C . VAL A 1 176 ? 1.393 4.116 -2.710 1.00 98.69 176 VAL A C 1
ATOM 1376 O O . VAL A 1 176 ? 2.224 3.369 -3.232 1.00 98.69 176 VAL A O 1
ATOM 1379 N N . TRP A 1 177 ? 1.488 4.510 -1.438 1.00 98.06 177 TRP A N 1
ATOM 1380 C CA . TRP A 1 177 ? 2.600 4.107 -0.582 1.00 98.06 177 TRP A CA 1
ATOM 1381 C C . TRP A 1 177 ? 2.599 2.593 -0.328 1.00 98.06 177 TRP A C 1
ATOM 1383 O O . TRP A 1 177 ? 3.634 1.943 -0.499 1.00 98.06 177 TRP A O 1
ATOM 1393 N N . GLY A 1 178 ? 1.439 2.009 -0.017 1.00 98.19 178 GLY A N 1
ATOM 1394 C CA . GLY A 1 178 ? 1.277 0.565 0.164 1.00 98.19 178 GLY A CA 1
ATOM 1395 C C . GLY A 1 178 ? 1.688 -0.229 -1.077 1.00 98.19 178 GLY A C 1
ATOM 1396 O O . GLY A 1 178 ? 2.504 -1.149 -0.982 1.00 98.19 178 GLY A O 1
ATOM 1397 N N . LEU A 1 179 ? 1.209 0.170 -2.260 1.00 98.81 179 LEU A N 1
ATOM 1398 C CA . LEU A 1 179 ? 1.591 -0.447 -3.537 1.00 98.81 179 LEU A CA 1
ATOM 1399 C C . LEU A 1 179 ? 3.082 -0.295 -3.834 1.00 98.81 179 LEU A C 1
ATOM 1401 O O . LEU A 1 179 ? 3.704 -1.231 -4.336 1.00 98.81 179 LEU A O 1
ATOM 1405 N N . GLY A 1 180 ? 3.671 0.854 -3.510 1.00 98.12 180 GLY A N 1
ATOM 1406 C CA . GLY A 1 180 ? 5.101 1.070 -3.675 1.00 98.12 180 GLY A CA 1
ATOM 1407 C C . GLY A 1 180 ? 5.943 0.177 -2.758 1.00 98.12 180 GLY A C 1
ATOM 1408 O O . GLY A 1 180 ? 6.943 -0.364 -3.231 1.00 98.12 180 GLY A O 1
ATOM 1409 N N . ASN A 1 181 ? 5.541 -0.042 -1.498 1.00 98.00 181 ASN A N 1
ATOM 1410 C CA . ASN A 1 181 ? 6.214 -0.988 -0.593 1.00 98.00 181 ASN A CA 1
ATOM 1411 C C . ASN A 1 181 ? 6.128 -2.420 -1.148 1.00 98.00 181 ASN A C 1
ATOM 1413 O O . ASN A 1 181 ? 7.154 -3.079 -1.309 1.00 98.00 181 ASN A O 1
ATOM 1417 N N . ILE A 1 182 ? 4.925 -2.854 -1.537 1.00 98.25 182 ILE A N 1
ATOM 1418 C CA . ILE A 1 182 ? 4.657 -4.196 -2.079 1.00 98.25 182 ILE A CA 1
ATOM 1419 C C . ILE A 1 182 ? 5.453 -4.455 -3.368 1.00 98.25 182 ILE A C 1
ATOM 1421 O O . ILE A 1 182 ? 6.150 -5.462 -3.476 1.00 98.25 182 ILE A O 1
ATOM 1425 N N . ALA A 1 183 ? 5.404 -3.540 -4.339 1.00 97.81 183 ALA A N 1
ATOM 1426 C CA . ALA A 1 183 ? 6.173 -3.660 -5.580 1.00 97.81 183 ALA A CA 1
ATOM 1427 C C . ALA A 1 183 ? 7.689 -3.537 -5.349 1.00 97.81 183 ALA A C 1
ATOM 1429 O O . ALA A 1 183 ? 8.495 -4.057 -6.122 1.00 97.81 183 ALA A O 1
ATOM 1430 N N . GLY A 1 184 ? 8.088 -2.832 -4.290 1.00 96.31 184 GLY A N 1
ATOM 1431 C CA . GLY A 1 184 ? 9.478 -2.658 -3.895 1.00 96.31 184 GLY A CA 1
ATOM 1432 C C . GLY A 1 184 ? 10.115 -3.899 -3.267 1.00 96.31 184 GLY A C 1
ATOM 1433 O O . GLY A 1 184 ? 11.345 -3.979 -3.299 1.00 96.31 184 GLY A O 1
ATOM 1434 N N . ASP A 1 185 ? 9.316 -4.829 -2.733 1.00 97.25 185 ASP A N 1
ATOM 1435 C CA . ASP A 1 185 ? 9.778 -6.044 -2.049 1.00 97.25 185 ASP A CA 1
ATOM 1436 C C . ASP A 1 185 ? 10.378 -7.068 -3.026 1.00 97.25 185 ASP A C 1
ATOM 1438 O O . ASP A 1 185 ? 11.550 -7.432 -2.907 1.00 97.25 185 ASP A O 1
ATOM 1442 N N . CYS A 1 186 ? 9.618 -7.503 -4.038 1.00 96.06 186 CYS A N 1
ATOM 1443 C CA . CYS A 1 186 ? 10.110 -8.463 -5.026 1.00 96.06 186 CYS A CA 1
ATOM 1444 C C . CYS A 1 186 ? 9.412 -8.365 -6.392 1.00 96.06 186 CYS A C 1
ATOM 1446 O O . CYS A 1 186 ? 8.304 -7.843 -6.527 1.00 96.06 186 CYS A O 1
ATOM 1448 N N . ALA A 1 187 ? 10.056 -8.938 -7.418 1.00 97.50 187 ALA A N 1
ATOM 1449 C CA . ALA A 1 187 ? 9.543 -8.956 -8.791 1.00 97.50 187 ALA A CA 1
ATOM 1450 C C . ALA A 1 187 ? 8.154 -9.608 -8.898 1.00 97.50 187 ALA A C 1
ATOM 1452 O O . ALA A 1 187 ? 7.307 -9.104 -9.622 1.00 97.50 187 ALA A O 1
ATOM 1453 N N . LYS A 1 188 ? 7.885 -10.668 -8.119 1.00 97.56 188 LYS A N 1
ATOM 1454 C CA . LYS A 1 188 ? 6.575 -11.338 -8.089 1.00 97.56 188 LYS A CA 1
ATOM 1455 C C . LYS A 1 188 ? 5.448 -10.364 -7.726 1.00 97.56 188 LYS A C 1
ATOM 1457 O O . LYS A 1 188 ? 4.415 -10.354 -8.387 1.00 97.56 188 LYS A O 1
ATOM 1462 N N . TYR A 1 189 ? 5.629 -9.559 -6.681 1.00 98.44 189 TYR A N 1
ATOM 1463 C CA . TYR A 1 189 ? 4.597 -8.628 -6.217 1.00 98.44 189 TYR A CA 1
ATOM 1464 C C . TYR A 1 189 ? 4.479 -7.390 -7.099 1.00 98.44 189 TYR A C 1
ATOM 1466 O O . TYR A 1 189 ? 3.367 -6.926 -7.351 1.00 98.44 189 TYR A O 1
ATOM 1474 N N . ARG A 1 190 ? 5.602 -6.909 -7.639 1.00 98.44 190 ARG A N 1
ATOM 1475 C CA . ARG A 1 190 ? 5.613 -5.894 -8.696 1.00 98.44 190 ARG A CA 1
ATOM 1476 C C . ARG A 1 190 ? 4.786 -6.350 -9.899 1.00 98.44 190 ARG A C 1
ATOM 1478 O O . ARG A 1 190 ? 3.866 -5.650 -10.306 1.00 98.44 190 ARG A O 1
ATOM 1485 N N . ASP A 1 191 ? 5.076 -7.533 -10.434 1.00 98.25 191 ASP A N 1
ATOM 1486 C CA . ASP A 1 191 ? 4.412 -8.055 -11.632 1.00 98.25 191 ASP A CA 1
ATOM 1487 C C . ASP A 1 191 ? 2.931 -8.353 -11.370 1.00 98.25 191 ASP A C 1
ATOM 1489 O O . ASP A 1 191 ? 2.094 -8.143 -12.248 1.00 98.25 191 ASP A O 1
ATOM 1493 N N . TYR A 1 192 ? 2.580 -8.743 -10.141 1.00 98.56 192 TYR A N 1
ATOM 1494 C CA . TYR A 1 192 ? 1.184 -8.861 -9.733 1.00 98.56 192 TYR A CA 1
ATOM 1495 C C . TYR A 1 192 ? 0.458 -7.508 -9.7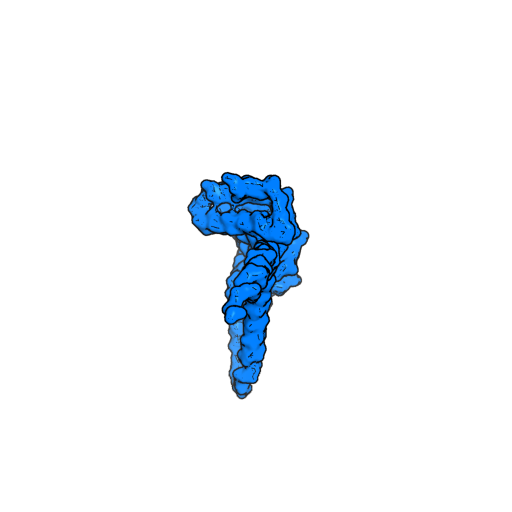81 1.00 98.56 192 TYR A C 1
ATOM 1497 O O . TYR A 1 192 ? -0.583 -7.404 -10.428 1.00 98.56 192 TYR A O 1
ATOM 1505 N N . ALA A 1 193 ? 1.022 -6.447 -9.196 1.00 98.56 193 ALA A N 1
ATOM 1506 C CA . ALA A 1 193 ? 0.433 -5.109 -9.283 1.00 98.56 193 ALA A CA 1
ATOM 1507 C C . ALA A 1 193 ? 0.338 -4.609 -10.741 1.00 98.56 193 ALA A C 1
ATOM 1509 O O . ALA A 1 193 ? -0.683 -4.046 -11.138 1.00 98.56 193 ALA A O 1
ATOM 1510 N N . LEU A 1 194 ? 1.357 -4.875 -11.568 1.00 98.44 194 LEU A N 1
ATOM 1511 C CA . LEU A 1 194 ? 1.342 -4.569 -13.004 1.00 98.44 194 LEU A CA 1
ATOM 1512 C C . LEU A 1 194 ? 0.231 -5.317 -13.750 1.00 98.44 194 LEU A C 1
ATOM 1514 O O . LEU A 1 194 ? -0.431 -4.732 -14.608 1.00 98.44 194 LEU A O 1
ATOM 1518 N N . SER A 1 195 ? -0.006 -6.590 -13.423 1.00 98.19 195 SER A N 1
ATOM 1519 C CA . SER A 1 195 ? -1.079 -7.389 -14.033 1.00 98.19 195 SER A CA 1
ATOM 1520 C C . SER A 1 195 ? -2.479 -6.844 -13.732 1.00 98.19 195 SER A C 1
ATOM 1522 O O . SER A 1 195 ? -3.400 -7.061 -14.513 1.00 98.19 195 SER A O 1
ATOM 1524 N N . LEU A 1 196 ? -2.618 -6.077 -12.646 1.00 98.44 196 LEU A N 1
ATOM 1525 C CA . LEU A 1 196 ? -3.850 -5.394 -12.251 1.00 98.44 196 LEU A CA 1
ATOM 1526 C C . LEU A 1 196 ? -3.979 -3.984 -12.856 1.00 98.44 196 LEU A C 1
ATOM 1528 O O . LEU A 1 196 ? -4.890 -3.244 -12.499 1.00 98.44 196 LEU A O 1
ATOM 1532 N N . GLY A 1 197 ? -3.076 -3.588 -13.760 1.00 97.75 197 GLY A N 1
ATOM 1533 C CA . GLY A 1 197 ? -3.178 -2.320 -14.487 1.00 97.75 197 GLY A CA 1
ATOM 1534 C C . GLY A 1 197 ? -2.821 -1.079 -13.664 1.00 97.75 197 GLY A C 1
ATOM 1535 O O . GLY A 1 197 ? -3.251 0.018 -14.007 1.00 97.75 197 GLY A O 1
ATOM 1536 N N . VAL A 1 198 ? -2.013 -1.220 -12.606 1.00 98.50 198 VAL A N 1
ATOM 1537 C CA . VAL A 1 198 ? -1.675 -0.136 -11.657 1.00 98.50 198 VAL A CA 1
ATOM 1538 C C . VAL A 1 198 ? -1.009 1.102 -12.288 1.00 98.50 198 VAL A C 1
ATOM 1540 O O . VAL A 1 198 ? -1.055 2.190 -11.720 1.00 98.50 198 VAL A O 1
ATOM 1543 N N . VAL A 1 199 ? -0.390 0.974 -13.465 1.00 98.12 199 VAL A N 1
ATOM 1544 C CA . VAL A 1 199 ? 0.400 2.055 -14.082 1.00 98.12 199 VAL A CA 1
ATOM 1545 C C . VAL A 1 199 ? -0.466 3.238 -14.521 1.00 98.12 199 VAL A C 1
ATOM 1547 O O . VAL A 1 199 ? -0.124 4.379 -14.221 1.00 98.12 199 VAL A O 1
ATOM 1550 N N . ALA A 1 200 ? -1.601 2.989 -15.177 1.00 97.31 200 ALA A N 1
ATOM 1551 C CA . ALA A 1 200 ? -2.492 4.054 -15.640 1.00 97.31 200 ALA A CA 1
ATOM 1552 C C . ALA A 1 200 ? -3.021 4.958 -14.500 1.00 97.31 200 ALA A C 1
ATOM 1554 O O . ALA A 1 200 ? -2.867 6.178 -14.606 1.00 97.31 200 ALA A O 1
ATOM 1555 N N . PRO A 1 201 ? -3.581 4.429 -13.389 1.00 98.12 201 PRO A N 1
ATOM 1556 C CA . PRO A 1 201 ? -4.035 5.276 -12.287 1.00 98.12 201 PRO A CA 1
ATOM 1557 C C . PRO A 1 201 ? -2.883 6.003 -11.576 1.00 98.12 201 PRO A C 1
ATOM 1559 O O . PRO A 1 201 ? -3.055 7.156 -11.188 1.00 98.12 201 PRO A O 1
ATOM 1562 N N . LEU A 1 202 ? -1.691 5.402 -11.460 1.00 98.31 202 LEU A N 1
ATOM 1563 C CA . LEU A 1 202 ? -0.521 6.100 -10.909 1.00 98.31 202 LEU A CA 1
ATOM 1564 C C . LEU A 1 202 ? -0.100 7.297 -11.773 1.00 98.31 202 LEU A C 1
ATOM 1566 O O . LEU A 1 202 ? 0.190 8.365 -11.238 1.00 98.31 202 LEU A O 1
ATOM 1570 N N . ILE A 1 203 ? -0.106 7.149 -13.099 1.00 97.75 203 ILE A N 1
ATOM 1571 C CA . ILE A 1 203 ? 0.179 8.252 -14.028 1.00 97.75 203 ILE A CA 1
ATOM 1572 C C . ILE A 1 203 ? -0.884 9.344 -13.916 1.00 97.75 203 ILE A C 1
ATOM 1574 O O . ILE A 1 203 ? -0.546 10.527 -13.921 1.00 97.75 203 ILE A O 1
ATOM 1578 N N . ASN A 1 204 ? -2.158 8.972 -13.782 1.00 97.62 204 ASN A N 1
ATOM 1579 C CA . ASN A 1 204 ? -3.227 9.942 -13.569 1.00 97.62 204 ASN A CA 1
ATOM 1580 C C . ASN A 1 204 ? -2.998 10.769 -12.292 1.00 97.62 204 ASN A C 1
ATOM 1582 O O . ASN A 1 204 ? -3.172 11.985 -12.317 1.00 97.62 204 ASN A O 1
ATOM 1586 N N . ILE A 1 205 ? -2.555 10.135 -11.201 1.00 98.19 205 ILE A N 1
ATOM 1587 C CA . ILE A 1 205 ? -2.188 10.834 -9.961 1.00 98.19 205 ILE A CA 1
ATOM 1588 C C . ILE A 1 205 ? -0.991 11.765 -10.198 1.00 98.19 205 ILE A C 1
ATOM 1590 O O . ILE A 1 205 ? -1.038 12.915 -9.782 1.00 98.19 205 ILE A O 1
ATOM 1594 N N . VAL A 1 206 ? 0.054 11.323 -10.905 1.00 96.94 206 VAL A N 1
ATOM 1595 C CA . VAL A 1 206 ? 1.226 12.174 -11.200 1.00 96.94 206 VAL A CA 1
ATOM 1596 C C . VAL A 1 206 ? 0.846 13.453 -11.954 1.00 96.94 206 VAL A C 1
ATOM 1598 O O . VAL A 1 206 ? 1.420 14.506 -11.693 1.00 96.94 206 VAL A O 1
ATOM 1601 N N . HIS A 1 207 ? -0.129 13.386 -12.859 1.00 96.06 207 HIS A N 1
ATOM 1602 C CA . HIS A 1 207 ? -0.561 14.556 -13.626 1.00 96.06 207 HIS A CA 1
ATOM 1603 C C . HIS A 1 207 ? -1.504 15.488 -12.859 1.00 96.06 207 HIS A C 1
ATOM 1605 O O . HIS A 1 207 ? -1.490 16.691 -13.108 1.00 96.06 207 HIS A O 1
ATOM 1611 N N . ASN A 1 208 ? -2.332 14.949 -11.959 1.00 96.75 208 ASN A N 1
ATOM 1612 C CA . ASN A 1 208 ? -3.472 15.684 -11.401 1.00 96.75 208 ASN A CA 1
ATOM 1613 C C . ASN A 1 208 ? -3.403 15.926 -9.885 1.00 96.75 208 ASN A C 1
ATOM 1615 O O . ASN A 1 208 ? -4.221 16.691 -9.370 1.00 96.75 208 ASN A O 1
ATOM 1619 N N . ALA A 1 209 ? -2.470 15.294 -9.164 1.00 96.12 209 ALA A N 1
ATOM 1620 C CA . ALA A 1 209 ? -2.347 15.448 -7.716 1.00 96.12 209 ALA A CA 1
ATOM 1621 C C . ALA A 1 209 ? -2.092 16.908 -7.327 1.00 96.12 209 ALA A C 1
ATOM 1623 O O . ALA A 1 209 ? -1.178 17.557 -7.838 1.00 96.12 209 ALA A O 1
ATOM 1624 N N . GLN A 1 210 ? -2.869 17.400 -6.367 1.00 96.75 210 GLN A N 1
ATOM 1625 C CA . GLN A 1 210 ? -2.700 18.731 -5.787 1.00 96.75 210 GLN A CA 1
ATOM 1626 C C . GLN A 1 210 ? -1.652 18.708 -4.667 1.00 96.75 210 GLN A C 1
ATOM 1628 O O . GLN A 1 210 ? -0.875 19.652 -4.501 1.00 96.75 210 GLN A O 1
ATOM 1633 N N . LYS A 1 211 ? -1.578 17.608 -3.906 1.00 94.62 211 LYS A N 1
ATOM 1634 C CA . LYS A 1 211 ? -0.552 17.400 -2.876 1.00 94.62 211 LYS A CA 1
ATOM 1635 C C . LYS A 1 211 ? 0.793 16.981 -3.472 1.00 94.62 211 LYS A C 1
ATOM 1637 O O . LYS A 1 211 ? 0.940 15.930 -4.094 1.00 94.62 211 LYS A O 1
ATOM 1642 N N . ILE A 1 212 ? 1.835 17.750 -3.148 1.00 95.56 212 ILE A N 1
ATOM 1643 C CA . ILE A 1 212 ? 3.229 17.423 -3.500 1.00 95.56 212 ILE A CA 1
ATOM 1644 C C . ILE A 1 212 ? 3.676 16.091 -2.872 1.00 95.56 212 ILE A C 1
ATOM 1646 O O . ILE A 1 212 ? 4.477 15.370 -3.469 1.00 95.56 212 ILE A O 1
ATOM 1650 N N . THR A 1 213 ? 3.190 15.754 -1.674 1.00 94.00 213 THR A N 1
ATOM 1651 C CA . THR A 1 213 ? 3.495 14.477 -1.004 1.00 94.00 213 THR A CA 1
ATOM 1652 C C . THR A 1 213 ? 2.976 13.295 -1.816 1.00 94.00 213 THR A C 1
ATOM 1654 O O . THR A 1 213 ? 3.752 12.398 -2.147 1.00 94.00 213 THR A O 1
ATOM 1657 N N . LEU A 1 214 ? 1.715 13.359 -2.248 1.00 96.88 214 LEU A N 1
ATOM 1658 C CA . LEU A 1 214 ? 1.093 12.369 -3.119 1.00 96.88 214 LEU A CA 1
ATOM 1659 C C . LEU A 1 214 ? 1.845 12.228 -4.450 1.00 96.88 214 LEU A C 1
ATOM 1661 O O . LEU A 1 214 ? 2.176 11.111 -4.844 1.00 96.88 214 LEU A O 1
ATOM 1665 N N . LEU A 1 215 ? 2.200 13.342 -5.100 1.00 96.62 215 LEU A N 1
ATOM 1666 C CA . LEU A 1 215 ? 2.990 13.336 -6.338 1.00 96.62 215 LEU A CA 1
ATOM 1667 C C . LEU A 1 215 ? 4.339 12.614 -6.166 1.00 96.62 215 LEU A C 1
ATOM 1669 O O . LEU A 1 215 ? 4.726 11.777 -6.991 1.00 96.62 215 LEU A O 1
ATOM 1673 N N . ARG A 1 216 ? 5.065 12.919 -5.083 1.00 94.50 216 ARG A N 1
ATOM 1674 C CA . ARG A 1 216 ? 6.356 12.283 -4.767 1.00 94.50 216 ARG A CA 1
ATOM 1675 C C . ARG A 1 216 ? 6.193 10.788 -4.523 1.00 94.50 216 ARG A C 1
ATOM 1677 O O . ARG A 1 216 ? 6.971 10.001 -5.065 1.00 94.50 216 ARG A O 1
ATOM 1684 N N . ASN A 1 217 ? 5.175 10.399 -3.762 1.00 95.50 217 ASN A N 1
ATOM 1685 C CA . ASN A 1 217 ? 4.888 8.998 -3.475 1.00 95.50 217 ASN A CA 1
ATOM 1686 C C . ASN A 1 217 ? 4.492 8.242 -4.749 1.00 95.50 217 ASN A C 1
ATOM 1688 O O . ASN A 1 217 ? 4.971 7.129 -4.961 1.00 95.50 217 ASN A O 1
ATOM 1692 N N . ALA A 1 218 ? 3.700 8.850 -5.637 1.00 98.00 218 ALA A N 1
ATOM 1693 C CA . ALA A 1 218 ? 3.281 8.235 -6.898 1.00 98.00 218 ALA A CA 1
ATOM 1694 C C . ALA A 1 218 ? 4.468 8.025 -7.841 1.00 98.00 218 ALA A C 1
ATOM 1696 O O . ALA A 1 218 ? 4.644 6.939 -8.395 1.00 98.00 218 ALA A O 1
ATOM 1697 N N . THR A 1 219 ? 5.345 9.025 -7.940 1.00 97.19 219 THR A N 1
ATOM 1698 C CA . THR A 1 219 ? 6.598 8.927 -8.702 1.00 97.19 219 THR A CA 1
ATOM 1699 C C . THR A 1 219 ? 7.501 7.819 -8.148 1.00 97.19 219 THR A C 1
ATOM 1701 O O . THR A 1 219 ? 8.050 7.013 -8.901 1.00 97.19 219 THR A O 1
ATOM 1704 N N . TRP A 1 220 ? 7.632 7.731 -6.820 1.00 97.19 220 TRP A N 1
ATOM 1705 C CA . TRP A 1 220 ? 8.397 6.668 -6.169 1.00 97.19 220 TRP A CA 1
ATOM 1706 C C . TRP A 1 220 ? 7.794 5.278 -6.423 1.00 97.19 220 TRP A C 1
ATOM 1708 O O . TRP A 1 220 ? 8.530 4.357 -6.787 1.00 97.19 220 TRP A O 1
ATOM 1718 N N . ALA A 1 221 ? 6.474 5.124 -6.310 1.00 97.62 221 ALA A N 1
ATOM 1719 C CA . ALA A 1 221 ? 5.784 3.870 -6.594 1.00 97.62 221 ALA A CA 1
ATOM 1720 C C . ALA A 1 221 ? 5.966 3.441 -8.060 1.00 97.62 221 ALA A C 1
ATOM 1722 O O . ALA A 1 221 ? 6.347 2.298 -8.307 1.00 97.62 221 ALA A O 1
ATOM 1723 N N . LEU A 1 222 ? 5.813 4.356 -9.025 1.00 97.56 222 LEU A N 1
ATOM 1724 C CA . LEU A 1 222 ? 6.105 4.102 -10.444 1.00 97.56 222 LEU A CA 1
ATOM 1725 C C . LEU A 1 222 ? 7.554 3.650 -10.657 1.00 97.56 222 LEU A C 1
ATOM 1727 O O . LEU A 1 222 ? 7.803 2.700 -11.397 1.00 97.56 222 LEU A O 1
ATOM 1731 N N . SER A 1 223 ? 8.517 4.249 -9.951 1.00 96.69 223 SER A N 1
ATOM 1732 C CA . SER A 1 223 ? 9.913 3.800 -10.024 1.00 96.69 223 SER A CA 1
ATOM 1733 C C . SER A 1 223 ? 10.091 2.349 -9.552 1.00 96.69 223 SER A C 1
ATOM 1735 O O . SER A 1 223 ? 10.893 1.608 -10.124 1.00 96.69 223 SER A O 1
ATOM 1737 N N . ASN A 1 224 ? 9.316 1.912 -8.551 1.00 97.12 224 ASN A N 1
ATOM 1738 C CA . ASN A 1 224 ? 9.318 0.522 -8.092 1.00 97.12 224 ASN A CA 1
ATOM 1739 C C . ASN A 1 224 ? 8.658 -0.412 -9.117 1.00 97.12 224 ASN A C 1
ATOM 1741 O O . ASN A 1 224 ? 9.146 -1.524 -9.309 1.00 97.12 224 ASN A O 1
ATOM 1745 N N . MET A 1 225 ? 7.626 0.056 -9.828 1.00 97.06 225 MET A N 1
ATOM 1746 C CA . MET A 1 225 ? 6.983 -0.685 -10.923 1.00 97.06 225 MET A CA 1
ATOM 1747 C C . MET A 1 225 ? 7.919 -0.913 -12.116 1.00 97.06 225 MET A C 1
ATOM 1749 O O . MET A 1 225 ? 7.839 -1.950 -12.769 1.00 97.06 225 MET A O 1
ATOM 1753 N N . CYS A 1 226 ? 8.836 0.020 -12.384 1.00 94.69 226 CYS A N 1
ATOM 1754 C CA . CYS A 1 226 ? 9.736 -0.038 -13.540 1.00 94.69 226 CYS A CA 1
ATOM 1755 C C . CYS A 1 226 ? 11.095 -0.709 -13.258 1.00 94.69 226 CYS A C 1
ATOM 1757 O O . CYS A 1 226 ? 11.861 -0.956 -14.192 1.00 94.69 226 CYS A O 1
ATOM 1759 N N . ARG A 1 227 ? 11.441 -0.991 -11.993 1.00 89.75 227 ARG A N 1
ATOM 1760 C CA . ARG A 1 227 ? 12.768 -1.512 -11.603 1.00 89.75 227 ARG A CA 1
ATOM 1761 C C . ARG A 1 227 ? 12.757 -3.006 -11.275 1.00 89.75 227 ARG A C 1
ATOM 1763 O O . ARG A 1 227 ? 11.712 -3.618 -11.083 1.00 89.75 227 ARG A O 1
ATOM 1770 N N . GLY A 1 228 ? 13.949 -3.574 -11.094 1.00 87.56 228 GLY A N 1
ATOM 1771 C CA . GLY A 1 228 ? 14.157 -4.932 -10.577 1.00 87.56 228 GLY A CA 1
ATOM 1772 C C . GLY A 1 228 ? 14.499 -5.959 -11.656 1.00 87.56 228 GLY A C 1
ATOM 1773 O O . GLY A 1 228 ? 14.406 -5.679 -12.849 1.00 87.56 228 GLY A O 1
ATOM 1774 N N . LYS A 1 229 ? 14.932 -7.148 -11.220 1.00 86.00 229 LYS A N 1
ATOM 1775 C CA . LYS A 1 229 ? 15.226 -8.298 -12.086 1.00 86.00 229 LYS A CA 1
ATOM 1776 C C . LYS A 1 229 ? 14.297 -9.471 -11.731 1.00 86.00 229 LYS A C 1
ATOM 1778 O O . LYS A 1 229 ? 14.176 -9.761 -10.541 1.00 86.00 229 LYS A O 1
ATOM 1783 N N . PRO A 1 230 ? 13.680 -10.145 -12.720 1.00 93.25 230 PRO A N 1
ATOM 1784 C CA . PRO A 1 230 ? 13.679 -9.799 -14.148 1.00 93.25 230 PRO A CA 1
ATOM 1785 C C . PRO A 1 230 ? 13.059 -8.415 -14.406 1.00 93.25 230 PRO A C 1
ATOM 1787 O O . PRO A 1 230 ? 12.316 -7.899 -13.567 1.00 93.25 230 PRO A O 1
ATOM 1790 N N . ILE A 1 231 ? 13.439 -7.797 -15.526 1.00 91.88 231 ILE A N 1
ATOM 1791 C CA . ILE A 1 231 ? 12.908 -6.493 -15.952 1.00 91.88 231 ILE A CA 1
ATOM 1792 C C . ILE A 1 231 ? 11.396 -6.664 -16.188 1.00 91.88 231 ILE A C 1
ATOM 1794 O O . ILE A 1 231 ? 11.011 -7.694 -16.749 1.00 91.88 231 ILE A O 1
ATOM 1798 N N . PRO A 1 232 ? 10.540 -5.722 -15.746 1.00 93.75 232 PRO A N 1
ATOM 1799 C CA . PRO A 1 232 ? 9.102 -5.808 -15.996 1.00 93.75 232 PRO A CA 1
ATOM 1800 C C . PRO A 1 232 ? 8.797 -5.821 -17.499 1.00 93.75 232 PRO A C 1
ATOM 1802 O O . PRO A 1 232 ? 9.564 -5.292 -18.308 1.00 93.75 232 PRO A O 1
ATOM 1805 N N . ASN A 1 233 ? 7.662 -6.411 -17.878 1.00 93.19 233 ASN A N 1
ATOM 1806 C CA . ASN A 1 233 ? 7.215 -6.410 -19.267 1.00 93.19 233 ASN A CA 1
ATOM 1807 C C . ASN A 1 233 ? 7.038 -4.966 -19.758 1.00 93.19 233 ASN A C 1
ATOM 1809 O O . ASN A 1 233 ? 6.270 -4.200 -19.173 1.00 93.19 233 ASN A O 1
ATOM 1813 N N . PHE A 1 234 ? 7.728 -4.618 -20.846 1.00 92.50 234 PHE A N 1
ATOM 1814 C CA . PHE A 1 234 ? 7.715 -3.276 -21.419 1.00 92.50 234 PHE A CA 1
ATOM 1815 C C . PHE A 1 234 ? 6.296 -2.768 -21.701 1.00 92.50 234 PHE A C 1
ATOM 1817 O O . PHE A 1 234 ? 5.987 -1.629 -21.364 1.00 92.50 234 PHE A O 1
ATOM 1824 N N . GLU A 1 235 ? 5.401 -3.616 -22.215 1.00 93.69 235 GLU A N 1
ATOM 1825 C CA . GLU A 1 235 ? 4.025 -3.209 -22.529 1.00 93.69 235 GLU A CA 1
ATOM 1826 C C . GLU A 1 235 ? 3.234 -2.765 -21.297 1.00 93.69 235 GLU A C 1
ATOM 1828 O O . GLU A 1 235 ? 2.379 -1.886 -21.395 1.00 93.69 235 GLU A O 1
ATOM 1833 N N . GLN A 1 236 ? 3.541 -3.324 -20.124 1.00 92.38 236 GLN A N 1
ATOM 1834 C CA . GLN A 1 236 ? 2.865 -2.963 -18.879 1.00 92.38 236 GLN A CA 1
ATOM 1835 C C . GLN A 1 236 ? 3.373 -1.638 -18.302 1.00 92.38 236 GLN A C 1
ATOM 1837 O O . GLN A 1 236 ? 2.635 -0.983 -17.571 1.00 92.38 236 GLN A O 1
ATOM 1842 N N . VAL A 1 237 ? 4.607 -1.230 -18.624 1.00 94.25 237 VAL A N 1
ATOM 1843 C CA . VAL A 1 237 ? 5.249 -0.028 -18.060 1.00 94.25 237 VAL A CA 1
ATOM 1844 C C . VAL A 1 237 ? 5.487 1.092 -19.074 1.00 94.25 237 VAL A C 1
ATOM 1846 O O . VAL A 1 237 ? 5.914 2.169 -18.667 1.00 94.25 237 VAL A O 1
ATOM 1849 N N . ARG A 1 238 ? 5.192 0.899 -20.370 1.00 92.75 238 ARG A N 1
ATOM 1850 C CA . ARG A 1 238 ? 5.523 1.884 -21.421 1.00 92.75 238 ARG A CA 1
ATOM 1851 C C . ARG A 1 238 ? 4.986 3.283 -21.139 1.00 92.75 238 ARG A C 1
ATOM 1853 O O . ARG A 1 238 ? 5.698 4.252 -21.352 1.00 92.75 238 ARG A O 1
ATOM 1860 N N . LEU A 1 239 ? 3.774 3.388 -20.589 1.00 88.62 239 LEU A N 1
ATOM 1861 C CA . LEU A 1 239 ? 3.152 4.678 -20.277 1.00 88.62 239 LEU A CA 1
ATOM 1862 C C . LEU A 1 239 ? 3.929 5.474 -19.216 1.00 88.62 239 LEU A C 1
ATOM 1864 O O . LEU A 1 239 ? 3.780 6.682 -19.145 1.00 88.62 239 LEU A O 1
ATOM 1868 N N . ALA A 1 240 ? 4.731 4.809 -18.381 1.00 86.44 240 ALA A N 1
ATOM 1869 C CA . ALA A 1 240 ? 5.531 5.461 -17.346 1.00 86.44 240 ALA A CA 1
ATOM 1870 C C . ALA A 1 240 ? 6.919 5.908 -17.842 1.00 86.44 240 ALA A C 1
ATOM 1872 O O . ALA A 1 240 ? 7.653 6.546 -17.090 1.00 86.44 240 ALA A O 1
ATOM 1873 N N . ILE A 1 241 ? 7.312 5.507 -19.056 1.00 78.50 241 ILE A N 1
ATOM 1874 C CA . ILE A 1 241 ? 8.659 5.706 -19.619 1.00 78.50 241 ILE A CA 1
ATOM 1875 C C . ILE A 1 241 ? 8.622 6.621 -20.856 1.00 78.50 241 ILE A C 1
ATOM 1877 O O . ILE A 1 241 ? 9.647 7.205 -21.210 1.00 78.50 241 ILE A O 1
ATOM 1881 N N . CYS A 1 242 ? 7.464 6.737 -21.506 1.00 60.78 242 CYS A N 1
ATOM 1882 C CA . CYS A 1 242 ? 7.204 7.631 -22.634 1.00 60.78 242 CYS A CA 1
ATOM 1883 C C . CYS A 1 242 ? 6.615 8.960 -22.160 1.00 60.78 242 CYS A C 1
ATOM 1885 O O . CYS A 1 242 ? 6.999 9.988 -22.757 1.00 60.78 242 CYS A O 1
#

Secondary structure (DSSP, 8-state):
-----SSSHHHHTT-S---HHHHHHHHHHHHHHHHHHHHHHHHHHHHHHTS------------HHHHHHTTHHHHHHHHHSS-HHHHHHHHHHHHHHHT-SS---HHHHHHTTHHHHHHHHTT-S-HHHHHHHHHHHHHHHTS-HHHHHHHHHTTHHHHHHHHTT-S-HHHHHHHHHHHHHHHHH-HHHHHHHHHTTTHHHHHHHHHH-S-HHHHHHHHHHHHHHH-SSSPPPHHHHGGGT-

InterPro domains:
  IPR000225 Armadillo [PF00514] (103-142)
  IPR000225 Armadillo [PF00514] (145-183)
  IPR000225 Armadillo [PF00514] (188-227)
  IPR000225 Armadillo [PS50176] (113-155)
  IPR000225 Armadillo [PS50176] (155-183)
  IPR000225 Armadillo [SM00185] (102-142)
  IPR000225 Armadillo [SM00185] (144-184)
  IPR000225 Armadillo [SM00185] (186-227)
  IPR002652 Importin-alpha, importin-beta-binding domain [PF01749] (10-92)
  IPR002652 Importin-alpha, importin-beta-binding domain [PS51214] (1-57)
  IPR011989 Armadillo-like helical [G3DSA:1.25.10.10] (69-241)
  IPR016024 Armadillo-type fold [SSF48371] (14-237)

Sequence (242 aa):
FFRMYDCQDRRKQFKSGFDLNESKKRREDISISLRTKKRDDMLQKKRREGATSPIIPTQPQVTPLECVSGSLPHLMHGINGQDISSQLIATQTIRKLLSADRNPPIENVINAGAVPRFIHFLGSSNANLQLEAAWALTNIASGTSEHTRVVVDHGAVPIFVNLLSSPSEDIQEQAVWGLGNIAGDCA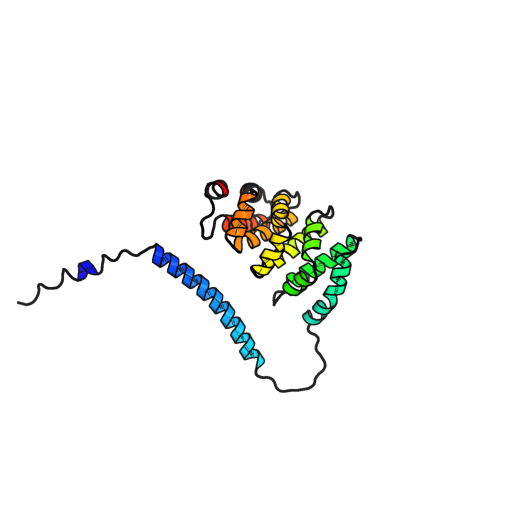KYRDYALSLGVVAPLINIVHNAQKITLLRNATWALSNMCRGKPIPNFEQVRLAIC

pLDDT: mean 81.64, std 23.05, range [31.25, 98.81]

Foldseek 3Di:
DDDDDPDVVVVVVVPPPPPVVVVVVVVVVVVVVVVVVVVVVVVVVVVVVPPDDDDDDDDDPQDPLNVVLVCLVVLLVQLPDPDPVSVLVSLQSLLVQLPDPPDRVLVSCVVSPCLLSLLVQCPDPPPSSVLSSLSSLLSQLLDAVVSLVSNVVSPVLLSLLVQLPPPDLSSVQSSLSSLLSQLQHAVVSLQVSLVSLSQVSLVVCCVDPPDPSSNVSSLSSLVSSQDDPPGHDCVSNVVVVD

Radius of gyration: 24.74 Å; chains: 1; bounding box: 92×32×72 Å

Organism: NCBI:txid73025